Protein AF-D9W4L5-F1 (afdb_monomer_lite)

pLDDT: mean 80.11, std 13.57, range [35.66, 94.25]

Structure (mmCIF, N/CA/C/O backbone):
data_AF-D9W4L5-F1
#
_entry.id   AF-D9W4L5-F1
#
loop_
_atom_site.group_PDB
_atom_site.id
_atom_site.type_symbol
_atom_site.label_atom_id
_atom_site.label_alt_id
_atom_site.label_comp_id
_atom_site.label_asym_id
_atom_site.label_entity_id
_atom_site.label_seq_id
_atom_site.pdbx_PDB_ins_code
_atom_site.Cartn_x
_atom_site.Cartn_y
_atom_site.Cartn_z
_atom_site.occupancy
_atom_site.B_iso_or_equiv
_atom_site.auth_seq_id
_atom_site.auth_comp_id
_atom_site.auth_asym_id
_atom_site.auth_atom_id
_atom_site.pdbx_PDB_model_num
ATOM 1 N N . MET A 1 1 ? 4.026 5.776 -23.381 1.00 79.56 1 MET A N 1
ATOM 2 C CA . MET A 1 1 ? 3.972 4.326 -23.080 1.00 79.56 1 MET A CA 1
ATOM 3 C C . MET A 1 1 ? 2.734 3.611 -23.613 1.00 79.56 1 MET A C 1
ATOM 5 O O . MET A 1 1 ? 2.862 2.469 -24.031 1.00 79.56 1 MET A O 1
ATOM 9 N N . PHE A 1 2 ? 1.562 4.256 -23.655 1.00 80.50 2 PHE A N 1
ATOM 10 C CA . PHE A 1 2 ? 0.272 3.618 -23.983 1.00 80.50 2 PHE A CA 1
ATOM 11 C C . PHE A 1 2 ? 0.244 2.691 -25.208 1.00 80.50 2 PHE A C 1
ATOM 13 O O . PHE A 1 2 ? -0.322 1.608 -25.131 1.00 80.50 2 PHE A O 1
ATOM 20 N N . VAL A 1 3 ? 0.874 3.070 -26.326 1.00 82.19 3 VAL A N 1
ATOM 21 C CA . VAL A 1 3 ? 0.887 2.236 -27.544 1.00 82.19 3 VAL A CA 1
ATOM 22 C C . VAL A 1 3 ? 1.643 0.922 -27.326 1.00 82.19 3 VAL A C 1
ATOM 24 O O . VAL A 1 3 ? 1.202 -0.123 -27.791 1.00 82.19 3 VAL A O 1
ATOM 27 N N . ALA A 1 4 ? 2.760 0.958 -26.597 1.00 79.38 4 ALA A N 1
ATOM 28 C CA . ALA A 1 4 ? 3.549 -0.237 -26.309 1.00 79.38 4 ALA A CA 1
ATOM 29 C C . ALA A 1 4 ? 2.842 -1.160 -25.303 1.00 79.38 4 ALA A C 1
ATOM 31 O O . ALA A 1 4 ? 2.931 -2.377 -25.430 1.00 79.38 4 ALA A O 1
ATOM 32 N N . GLN A 1 5 ? 2.102 -0.587 -24.349 1.00 78.50 5 GLN A N 1
ATOM 33 C CA . GLN A 1 5 ? 1.300 -1.341 -23.385 1.00 78.50 5 GLN A CA 1
ATOM 34 C C . GLN A 1 5 ? 0.098 -2.019 -24.054 1.00 78.50 5 GLN A C 1
ATOM 36 O O . GLN A 1 5 ? -0.074 -3.223 -23.914 1.00 78.50 5 GLN A O 1
ATOM 41 N N . ALA A 1 6 ? -0.657 -1.286 -24.877 1.00 82.94 6 ALA A N 1
ATOM 42 C CA . ALA A 1 6 ? -1.761 -1.856 -25.649 1.00 82.94 6 ALA A CA 1
ATOM 43 C C . ALA A 1 6 ? -1.283 -2.953 -26.616 1.00 82.94 6 ALA A C 1
ATOM 45 O O . ALA A 1 6 ? -1.955 -3.965 -26.794 1.00 82.94 6 ALA A O 1
ATOM 46 N N . LEU A 1 7 ? -0.103 -2.781 -27.227 1.00 82.62 7 LEU A N 1
ATOM 47 C CA . LEU A 1 7 ? 0.495 -3.822 -28.058 1.00 82.62 7 LEU A CA 1
ATOM 48 C C . LEU A 1 7 ? 0.826 -5.070 -27.232 1.00 82.62 7 LEU A C 1
ATOM 50 O O . LEU A 1 7 ? 0.469 -6.165 -27.649 1.00 82.62 7 LEU A O 1
ATOM 54 N N . HIS A 1 8 ? 1.446 -4.909 -26.059 1.00 82.81 8 HIS A N 1
ATOM 55 C CA . HIS A 1 8 ? 1.741 -6.024 -25.160 1.00 82.81 8 HIS A CA 1
ATOM 56 C C . HIS A 1 8 ? 0.473 -6.771 -24.724 1.00 82.81 8 HIS A C 1
ATOM 58 O O . HIS A 1 8 ? 0.444 -7.996 -24.768 1.00 82.81 8 HIS A O 1
ATOM 64 N N . GLU A 1 9 ? -0.593 -6.055 -24.368 1.00 84.50 9 GLU A N 1
ATOM 65 C CA . GLU A 1 9 ? -1.880 -6.658 -23.996 1.00 84.50 9 GLU A CA 1
ATOM 66 C C . GLU A 1 9 ? -2.507 -7.464 -25.147 1.00 84.50 9 GLU A C 1
ATOM 68 O O . GLU A 1 9 ? -3.149 -8.487 -24.913 1.00 84.50 9 GLU A O 1
ATOM 73 N N . LEU A 1 10 ? -2.298 -7.033 -26.396 1.00 85.31 10 LEU A N 1
ATOM 74 C CA . LEU A 1 10 ? 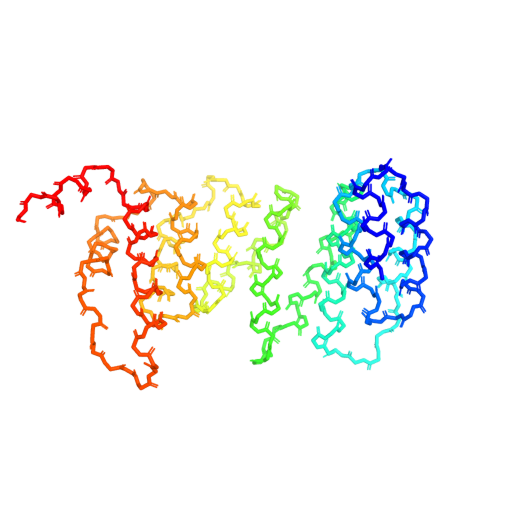-2.842 -7.689 -27.588 1.00 85.31 10 LEU A CA 1
ATOM 75 C C . LEU A 1 10 ? -1.988 -8.858 -28.096 1.00 85.31 10 LEU A C 1
ATOM 77 O O . LEU A 1 10 ? -2.540 -9.815 -28.640 1.00 85.31 10 LEU A O 1
ATOM 81 N N . THR A 1 11 ? -0.659 -8.783 -27.979 1.00 85.44 11 THR A N 1
ATOM 82 C CA . THR A 1 11 ? 0.267 -9.738 -28.621 1.00 85.44 11 THR A CA 1
ATOM 83 C C . THR A 1 11 ? 1.097 -10.557 -27.638 1.00 85.44 11 THR A C 1
ATOM 85 O O . THR A 1 11 ? 1.693 -11.559 -28.027 1.00 85.44 11 THR A O 1
ATOM 88 N N . GLY A 1 12 ? 1.172 -10.140 -26.374 1.00 82.06 12 GLY A N 1
ATOM 89 C CA . GLY A 1 12 ? 2.091 -10.684 -25.375 1.00 82.06 12 GLY A CA 1
ATOM 90 C C . GLY A 1 12 ? 3.557 -10.294 -25.599 1.00 82.06 12 GLY A C 1
ATOM 91 O O . GLY A 1 12 ? 4.419 -10.674 -24.806 1.00 82.06 12 GLY A O 1
ATOM 92 N N . GLU A 1 13 ? 3.882 -9.525 -26.646 1.00 84.50 13 GLU A N 1
ATOM 93 C CA . GLU A 1 13 ? 5.262 -9.131 -26.936 1.00 84.50 13 GLU A CA 1
ATOM 94 C C . GLU A 1 13 ? 5.765 -8.108 -25.913 1.00 84.50 13 GLU A C 1
ATOM 96 O O . GLU A 1 13 ? 5.171 -7.051 -25.711 1.00 84.50 13 GLU A O 1
ATOM 101 N N . THR A 1 14 ? 6.887 -8.405 -25.258 1.00 84.19 14 THR A N 1
ATOM 102 C CA . THR A 1 14 ? 7.478 -7.543 -24.217 1.00 84.19 14 THR A CA 1
ATOM 103 C C . THR A 1 14 ? 8.588 -6.632 -24.745 1.00 84.19 14 THR A C 1
ATOM 105 O O . THR A 1 14 ? 8.932 -5.643 -24.104 1.00 84.19 14 THR A O 1
ATOM 108 N N . GLY A 1 15 ? 9.136 -6.915 -25.933 1.00 83.25 15 GLY A N 1
ATOM 109 C CA . GLY A 1 15 ? 10.231 -6.146 -26.539 1.00 83.25 15 GLY A CA 1
ATOM 110 C C . GLY A 1 15 ? 9.916 -4.653 -26.720 1.00 83.25 15 GLY A C 1
ATOM 111 O O . GLY A 1 15 ? 10.648 -3.821 -26.180 1.00 83.25 15 GLY A O 1
ATOM 112 N N . PRO A 1 16 ? 8.816 -4.291 -27.408 1.00 84.81 16 PRO A N 1
ATOM 113 C CA . PRO A 1 16 ? 8.414 -2.893 -27.584 1.00 84.81 16 PRO A CA 1
ATOM 114 C C . PRO A 1 16 ? 8.128 -2.175 -26.259 1.00 84.81 16 PRO A C 1
ATOM 116 O O . PRO A 1 16 ? 8.428 -0.988 -26.119 1.00 84.81 16 PRO A O 1
ATOM 119 N N . LEU A 1 17 ? 7.588 -2.901 -25.275 1.00 85.00 17 LEU A N 1
ATOM 120 C CA . LEU A 1 17 ? 7.307 -2.382 -23.939 1.00 85.00 17 LEU A CA 1
ATOM 121 C C . LEU A 1 17 ? 8.598 -2.052 -23.180 1.00 85.00 17 LEU A C 1
ATOM 123 O O . LEU A 1 17 ? 8.702 -0.969 -22.607 1.00 85.00 17 LEU A O 1
ATOM 127 N N . PHE A 1 18 ? 9.614 -2.918 -23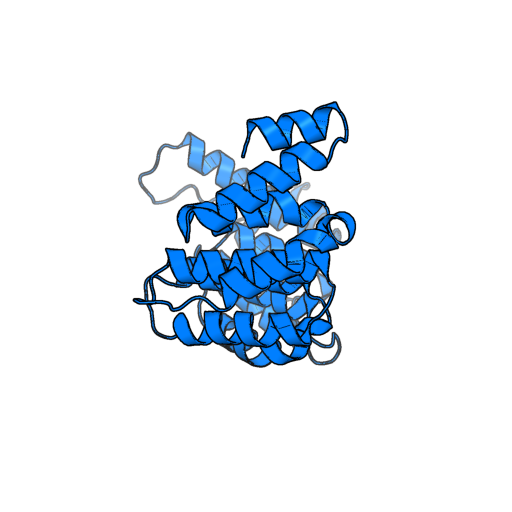.246 1.00 85.44 18 PHE A N 1
ATOM 128 C CA . PHE A 1 18 ? 10.923 -2.641 -22.649 1.00 85.44 18 PHE A CA 1
ATOM 129 C C . PHE A 1 18 ? 11.611 -1.432 -23.281 1.00 85.44 18 PHE A C 1
ATOM 131 O O . PHE A 1 18 ? 12.092 -0.570 -22.553 1.00 85.44 18 PHE A O 1
ATOM 138 N N . THR A 1 19 ? 11.612 -1.317 -24.612 1.00 85.81 19 THR A N 1
ATOM 139 C CA . THR A 1 19 ? 12.207 -0.154 -25.293 1.00 85.81 19 THR A CA 1
ATOM 140 C C . THR A 1 19 ? 11.499 1.147 -24.919 1.00 85.81 19 THR A C 1
ATOM 142 O O . THR A 1 19 ? 12.153 2.157 -24.659 1.00 85.81 19 THR A O 1
ATOM 145 N N . ALA A 1 20 ? 10.165 1.134 -24.855 1.00 85.19 20 ALA A N 1
ATOM 146 C CA . ALA A 1 20 ? 9.400 2.303 -24.440 1.00 85.19 20 ALA A CA 1
ATOM 147 C C . ALA A 1 20 ? 9.689 2.682 -22.978 1.00 85.19 20 ALA A C 1
ATOM 149 O O . ALA A 1 20 ? 9.844 3.865 -22.678 1.00 85.19 20 ALA A O 1
ATOM 150 N N . ALA A 1 21 ? 9.811 1.693 -22.089 1.00 84.38 21 ALA A N 1
ATOM 151 C CA . ALA A 1 21 ? 10.122 1.929 -20.686 1.00 84.38 21 ALA A CA 1
ATOM 152 C C . ALA A 1 21 ? 11.539 2.486 -20.486 1.00 84.38 21 ALA A C 1
ATOM 154 O O . ALA A 1 21 ? 11.706 3.455 -19.754 1.00 84.38 21 ALA A O 1
ATOM 155 N N . GLU A 1 22 ? 12.550 1.941 -21.169 1.00 85.38 22 GLU A N 1
ATOM 156 C CA . GLU A 1 22 ? 13.924 2.469 -21.147 1.00 85.38 22 GLU A CA 1
ATOM 157 C C . GLU A 1 22 ? 13.959 3.934 -21.623 1.00 85.38 22 GLU A C 1
ATOM 159 O O . GLU A 1 22 ? 14.589 4.783 -20.988 1.00 85.38 22 GLU A O 1
ATOM 164 N N . ALA A 1 23 ? 13.216 4.259 -22.687 1.00 85.00 23 ALA A N 1
ATOM 165 C CA . ALA A 1 23 ? 13.083 5.631 -23.171 1.00 85.00 23 ALA A CA 1
ATOM 166 C C . ALA A 1 23 ? 12.357 6.545 -22.167 1.00 85.00 23 ALA A C 1
ATOM 168 O O . ALA A 1 23 ? 12.766 7.689 -21.977 1.00 85.00 23 ALA A O 1
ATOM 169 N N . ALA A 1 24 ? 11.315 6.050 -21.493 1.00 85.44 24 ALA A N 1
ATOM 170 C CA . ALA A 1 24 ? 10.615 6.800 -20.453 1.00 85.44 24 ALA A CA 1
ATOM 171 C C . ALA A 1 24 ? 11.540 7.094 -19.261 1.00 85.44 24 ALA A C 1
ATOM 173 O O . ALA A 1 24 ? 11.622 8.242 -18.824 1.00 85.44 24 ALA A O 1
ATOM 174 N N . LEU A 1 25 ? 12.318 6.109 -18.799 1.00 84.12 25 LEU A N 1
ATOM 175 C CA . LEU A 1 25 ? 13.308 6.304 -17.735 1.00 84.12 25 LEU A CA 1
ATOM 176 C C . LEU A 1 25 ? 14.377 7.345 -18.123 1.00 84.12 25 LEU A C 1
ATOM 178 O O . LEU A 1 25 ? 14.860 8.080 -17.269 1.00 84.12 25 LEU A O 1
ATOM 182 N N . ALA A 1 26 ? 14.705 7.495 -19.408 1.00 83.88 26 ALA A N 1
ATOM 183 C CA . ALA A 1 26 ? 15.637 8.531 -19.863 1.00 83.88 26 ALA A CA 1
ATOM 184 C C . ALA A 1 26 ? 15.062 9.965 -19.817 1.00 83.88 26 ALA A C 1
ATOM 186 O O . ALA A 1 26 ? 15.818 10.930 -19.919 1.00 83.88 26 ALA A O 1
ATOM 187 N N . THR A 1 27 ? 13.744 10.133 -19.661 1.00 81.88 27 THR A N 1
ATOM 188 C CA . THR A 1 27 ? 13.074 11.452 -19.681 1.00 81.88 27 THR A CA 1
ATOM 189 C C . THR A 1 27 ? 12.963 12.118 -18.301 1.00 81.88 27 THR A C 1
ATOM 191 O O . THR A 1 27 ? 12.437 13.227 -18.189 1.00 81.88 27 THR A O 1
ATOM 194 N N . GLY A 1 28 ? 13.480 11.471 -17.249 1.00 80.50 28 GLY A N 1
ATOM 195 C CA . GLY A 1 28 ? 13.481 11.984 -15.876 1.00 80.50 28 GLY A CA 1
ATOM 196 C C . GLY A 1 28 ? 12.164 11.745 -15.129 1.00 80.50 28 GLY A C 1
ATOM 197 O O . GLY A 1 28 ? 11.385 10.864 -15.483 1.00 80.50 28 GLY A O 1
ATOM 198 N N . VAL A 1 29 ? 11.897 12.554 -14.097 1.00 80.19 29 VAL A N 1
ATOM 199 C CA . VAL A 1 29 ? 10.807 12.373 -13.107 1.00 80.19 29 VAL A CA 1
ATOM 200 C C . VAL A 1 29 ? 9.451 12.033 -13.720 1.00 80.19 29 VAL A C 1
ATOM 202 O O . VAL A 1 29 ? 8.777 11.107 -13.272 1.00 80.19 29 VAL A O 1
ATOM 205 N N . ARG A 1 30 ? 9.059 12.745 -14.785 1.00 76.19 30 ARG A N 1
ATOM 206 C CA . ARG A 1 30 ? 7.779 12.503 -15.469 1.00 76.19 30 ARG A CA 1
ATOM 207 C C . ARG A 1 30 ? 7.694 11.114 -16.104 1.00 76.19 30 ARG A C 1
ATOM 209 O O . ARG A 1 30 ? 6.624 10.518 -16.080 1.00 76.19 30 ARG A O 1
ATOM 216 N N . GLY A 1 31 ? 8.796 10.604 -16.646 1.00 80.25 31 GLY A N 1
ATOM 217 C CA . GLY A 1 31 ? 8.842 9.281 -17.261 1.00 80.25 31 GLY A CA 1
ATOM 218 C C . GLY A 1 31 ? 9.127 8.145 -16.283 1.00 80.25 31 GLY A C 1
ATOM 219 O O . GLY A 1 31 ? 8.795 7.004 -16.593 1.00 80.25 31 GLY A O 1
ATOM 220 N N . PHE A 1 32 ? 9.673 8.427 -15.094 1.00 85.12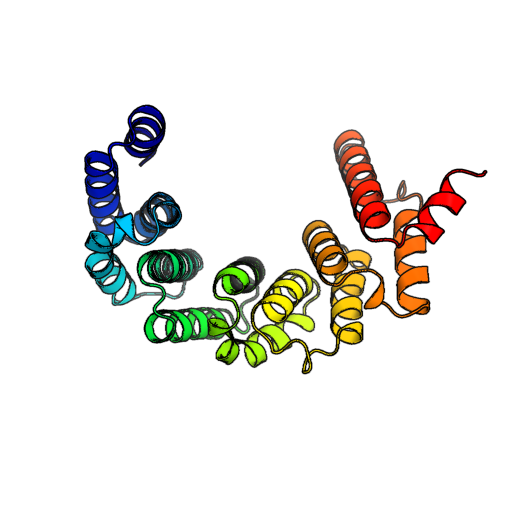 32 PHE A N 1
ATOM 221 C CA . PHE A 1 32 ? 9.919 7.399 -14.076 1.00 85.12 32 PHE A CA 1
ATOM 222 C C . PHE A 1 32 ? 8.638 6.710 -13.626 1.00 85.12 32 PHE A C 1
ATOM 224 O O . PHE A 1 32 ? 8.578 5.485 -13.641 1.00 85.12 32 PHE A O 1
ATOM 231 N N . VAL A 1 33 ? 7.599 7.476 -13.290 1.00 84.00 33 VAL A N 1
ATOM 232 C CA . VAL A 1 33 ? 6.321 6.907 -12.837 1.00 84.00 33 VAL A CA 1
ATOM 233 C C . VAL A 1 33 ? 5.658 6.090 -13.952 1.00 84.00 33 VAL A C 1
ATOM 235 O O . VAL A 1 33 ? 5.200 4.976 -13.710 1.00 84.00 33 VAL A O 1
ATOM 238 N N . GLU A 1 34 ? 5.634 6.613 -15.182 1.00 82.69 34 GLU A N 1
ATOM 239 C CA . GLU A 1 34 ? 5.017 5.937 -16.334 1.00 82.69 34 GLU A CA 1
ATOM 240 C C . GLU A 1 34 ? 5.760 4.636 -16.684 1.00 82.69 34 GLU A C 1
ATOM 242 O O . GLU A 1 34 ? 5.137 3.589 -16.859 1.00 82.69 34 GLU A O 1
ATOM 247 N N . GLY A 1 35 ? 7.096 4.685 -16.733 1.00 81.19 35 GLY A N 1
ATOM 248 C CA . GLY A 1 35 ? 7.948 3.533 -17.019 1.00 81.19 35 GLY A CA 1
ATOM 249 C C . GLY A 1 35 ? 7.897 2.465 -15.927 1.00 81.19 35 GLY A C 1
ATOM 250 O O . GLY A 1 35 ? 7.779 1.281 -16.235 1.00 81.19 35 GLY A O 1
ATOM 251 N N . ALA A 1 36 ? 7.940 2.873 -14.656 1.00 84.06 36 ALA A N 1
ATOM 252 C CA . ALA A 1 36 ? 7.883 1.963 -13.517 1.00 84.06 36 ALA A CA 1
ATOM 253 C C . ALA A 1 36 ? 6.537 1.230 -13.436 1.00 84.06 36 ALA A C 1
ATOM 255 O O . ALA A 1 36 ? 6.516 0.007 -13.307 1.00 84.06 36 ALA A O 1
ATOM 256 N N . ASN A 1 37 ? 5.419 1.951 -13.573 1.00 82.69 37 ASN A N 1
ATOM 257 C CA . ASN A 1 37 ? 4.086 1.350 -13.488 1.00 82.69 37 ASN A CA 1
ATOM 258 C C . ASN A 1 37 ? 3.821 0.368 -14.632 1.00 82.69 37 ASN A C 1
ATOM 260 O O . ASN A 1 37 ? 3.296 -0.711 -14.391 1.00 82.69 37 ASN A O 1
ATOM 264 N N . ALA A 1 38 ? 4.230 0.700 -15.859 1.00 81.94 38 ALA A N 1
ATOM 265 C CA . ALA A 1 38 ? 4.010 -0.173 -17.012 1.00 81.94 38 ALA A CA 1
ATOM 266 C C . ALA A 1 38 ? 4.789 -1.499 -16.940 1.00 81.94 38 ALA A C 1
ATOM 268 O O . ALA A 1 38 ? 4.418 -2.471 -17.593 1.00 81.94 38 ALA A O 1
ATOM 269 N N . LEU A 1 39 ? 5.888 -1.537 -16.181 1.00 80.81 39 LEU A N 1
ATOM 270 C CA . LEU A 1 39 ? 6.718 -2.731 -16.013 1.00 80.81 39 LEU A CA 1
ATOM 271 C C . LEU A 1 39 ? 6.433 -3.494 -14.720 1.00 80.81 39 LEU A C 1
ATOM 273 O O . LEU A 1 39 ? 6.800 -4.663 -14.620 1.00 80.81 39 LEU A O 1
ATOM 277 N N . ALA A 1 40 ? 5.802 -2.850 -13.738 1.00 77.31 40 ALA A N 1
ATOM 278 C CA . ALA A 1 40 ? 5.524 -3.432 -12.432 1.00 77.31 40 ALA A CA 1
ATOM 279 C C . ALA A 1 40 ? 4.737 -4.750 -12.530 1.00 77.31 40 ALA A C 1
ATOM 281 O O . ALA A 1 40 ? 5.046 -5.697 -11.806 1.00 77.31 40 ALA A O 1
ATOM 282 N N . ASP A 1 41 ? 3.782 -4.830 -13.458 1.00 80.06 41 ASP A N 1
ATOM 283 C CA . ASP A 1 41 ? 2.906 -5.995 -13.632 1.00 80.06 41 ASP A CA 1
ATOM 284 C C . ASP A 1 41 ? 3.598 -7.178 -14.330 1.00 80.06 41 ASP A C 1
ATOM 286 O O . ASP A 1 41 ? 3.139 -8.315 -14.234 1.00 80.06 41 ASP A O 1
ATOM 290 N N . LEU A 1 42 ? 4.744 -6.945 -14.983 1.00 80.75 42 LEU A N 1
ATOM 291 C CA . LEU A 1 42 ? 5.553 -8.011 -15.587 1.00 80.75 42 LEU A CA 1
ATOM 292 C C . LEU A 1 42 ? 6.365 -8.795 -14.546 1.00 80.75 42 LEU A C 1
ATOM 294 O O . LEU A 1 42 ? 6.858 -9.889 -14.840 1.00 80.75 42 LEU A O 1
ATOM 298 N N . GLY A 1 43 ? 6.545 -8.229 -13.347 1.00 83.56 43 GLY A N 1
ATOM 299 C CA . GLY A 1 43 ? 7.289 -8.844 -12.254 1.00 83.56 43 GLY A CA 1
ATOM 300 C C . GLY A 1 43 ? 8.679 -9.346 -12.689 1.00 83.56 43 GLY A C 1
ATOM 301 O O . GLY A 1 43 ? 9.403 -8.626 -13.386 1.00 83.56 43 GLY A O 1
ATOM 302 N N . PRO A 1 44 ? 9.073 -10.589 -12.348 1.00 85.31 44 PRO A N 1
ATOM 303 C CA . PRO A 1 44 ? 10.399 -11.128 -12.672 1.00 85.31 44 PRO A CA 1
ATOM 304 C C . PRO A 1 44 ? 10.759 -11.135 -14.166 1.00 85.31 44 PRO A C 1
ATOM 306 O O . PRO A 1 44 ? 11.941 -11.116 -14.513 1.00 85.31 44 PRO A O 1
ATOM 309 N N . ALA A 1 45 ? 9.775 -11.119 -15.074 1.00 84.12 45 ALA A N 1
ATOM 310 C CA . ALA A 1 45 ? 10.038 -11.073 -16.514 1.00 84.12 45 ALA A CA 1
ATOM 311 C C . ALA A 1 45 ? 10.726 -9.763 -16.949 1.00 84.12 45 ALA A C 1
ATOM 313 O O . ALA A 1 45 ? 11.413 -9.732 -17.972 1.00 84.12 45 ALA A O 1
ATOM 314 N N . ALA A 1 46 ? 10.601 -8.694 -16.155 1.00 85.50 46 ALA A N 1
ATOM 315 C CA . ALA A 1 46 ? 11.247 -7.406 -16.391 1.00 85.50 46 ALA A CA 1
ATOM 316 C C . ALA A 1 46 ? 12.632 -7.264 -15.725 1.00 85.50 46 ALA A C 1
ATOM 318 O O . ALA A 1 46 ? 13.180 -6.161 -15.687 1.00 85.50 46 ALA A O 1
ATOM 319 N N . ALA A 1 47 ? 13.253 -8.362 -15.267 1.00 87.12 47 ALA A N 1
ATOM 320 C CA . ALA A 1 47 ? 14.564 -8.354 -14.599 1.00 87.12 47 ALA A CA 1
ATOM 321 C C . ALA A 1 47 ? 15.663 -7.587 -15.361 1.00 87.12 47 ALA A C 1
ATOM 323 O O . ALA A 1 47 ? 16.511 -6.943 -14.742 1.00 87.12 47 ALA A O 1
ATOM 324 N N . ARG A 1 48 ? 15.621 -7.580 -16.702 1.00 87.12 48 ARG A N 1
ATOM 325 C CA . ARG A 1 48 ? 16.568 -6.827 -17.547 1.00 87.12 48 ARG A CA 1
ATOM 326 C C . ARG A 1 48 ? 16.555 -5.310 -17.312 1.00 87.12 48 ARG A C 1
ATOM 328 O O . ARG A 1 48 ? 17.557 -4.662 -17.591 1.00 87.12 48 ARG A O 1
ATOM 335 N N . ILE A 1 49 ? 15.453 -4.750 -16.806 1.00 87.31 49 ILE A N 1
ATOM 336 C CA . ILE A 1 49 ? 15.297 -3.309 -16.555 1.00 87.31 49 ILE A CA 1
ATOM 337 C C . ILE A 1 49 ? 15.774 -2.912 -15.148 1.00 87.31 49 ILE A C 1
ATOM 339 O O . ILE A 1 49 ? 16.015 -1.734 -14.888 1.00 87.31 49 ILE A O 1
ATOM 343 N N . ALA A 1 50 ? 16.003 -3.872 -14.244 1.00 88.50 50 ALA A N 1
ATOM 344 C CA . ALA A 1 50 ? 16.413 -3.585 -12.868 1.00 88.50 50 ALA A CA 1
ATOM 345 C C . ALA A 1 50 ? 17.652 -2.663 -12.754 1.00 88.50 50 ALA A C 1
ATOM 347 O O . ALA A 1 50 ? 17.625 -1.753 -11.924 1.00 88.50 50 ALA A O 1
ATOM 348 N N . PRO A 1 51 ? 18.718 -2.794 -13.577 1.00 89.31 51 PRO A N 1
ATOM 349 C CA . PRO A 1 51 ? 19.838 -1.849 -13.545 1.00 89.31 51 PRO A CA 1
ATOM 350 C C . PRO A 1 51 ? 19.439 -0.403 -13.876 1.00 89.31 51 PRO A C 1
ATOM 352 O O . PRO A 1 51 ? 19.942 0.522 -13.244 1.00 89.31 51 PRO A O 1
ATOM 355 N N . ALA A 1 52 ? 18.515 -0.199 -14.820 1.00 87.88 52 ALA A N 1
ATOM 356 C CA . ALA A 1 52 ? 18.037 1.133 -15.186 1.00 87.88 52 ALA A CA 1
ATOM 357 C C . ALA A 1 52 ? 17.189 1.760 -14.068 1.00 87.88 52 ALA A C 1
ATOM 359 O O . ALA A 1 52 ? 17.342 2.945 -13.779 1.00 87.88 52 ALA A O 1
ATOM 360 N N . LEU A 1 53 ? 16.361 0.962 -13.380 1.00 87.94 53 LEU A N 1
ATOM 361 C CA . LEU A 1 53 ? 15.608 1.419 -12.204 1.00 87.94 53 LEU A CA 1
ATOM 362 C C . LEU A 1 53 ? 16.537 1.821 -11.056 1.00 87.94 53 LEU A C 1
ATOM 364 O O . LEU A 1 53 ? 16.337 2.867 -10.445 1.00 87.94 53 LEU A O 1
ATOM 368 N N . ARG A 1 54 ? 17.590 1.035 -10.792 1.00 90.88 54 ARG A N 1
ATOM 369 C CA . ARG A 1 54 ? 18.603 1.382 -9.780 1.00 90.88 54 ARG A CA 1
ATOM 370 C C . ARG A 1 54 ? 19.348 2.665 -10.132 1.00 90.88 54 ARG A C 1
ATOM 372 O O . ARG A 1 54 ? 19.557 3.499 -9.259 1.00 90.88 54 ARG A O 1
ATOM 379 N N . ALA A 1 55 ? 19.718 2.842 -11.401 1.00 89.94 55 ALA A N 1
ATOM 380 C CA . ALA A 1 55 ? 20.344 4.077 -11.864 1.00 89.94 55 ALA A CA 1
ATOM 381 C C . ALA A 1 55 ? 19.410 5.287 -11.691 1.00 89.94 55 ALA A C 1
ATOM 383 O O . ALA A 1 55 ? 19.858 6.341 -11.248 1.00 89.94 55 ALA A O 1
ATOM 384 N N . ALA A 1 56 ? 18.113 5.122 -11.973 1.00 88.38 56 ALA A N 1
ATOM 385 C CA . ALA A 1 56 ? 17.111 6.159 -11.748 1.00 88.38 56 ALA A CA 1
ATOM 386 C C . ALA A 1 56 ? 16.930 6.484 -10.254 1.00 88.38 56 ALA A C 1
ATOM 388 O O . ALA A 1 56 ? 16.854 7.656 -9.901 1.00 88.38 56 ALA A O 1
ATOM 389 N N . LEU A 1 57 ? 16.913 5.485 -9.366 1.00 87.56 57 LEU A N 1
ATOM 390 C CA . LEU A 1 57 ? 16.859 5.693 -7.910 1.00 87.56 57 LEU A CA 1
ATOM 391 C C . LEU A 1 57 ? 18.123 6.367 -7.358 1.00 87.56 57 LEU A C 1
ATOM 393 O O . LEU A 1 57 ? 18.038 7.159 -6.429 1.00 87.56 57 LEU A O 1
ATOM 397 N N . GLY A 1 58 ? 19.291 6.084 -7.939 1.00 85.50 58 GLY A N 1
ATOM 398 C CA . GLY A 1 58 ? 20.570 6.690 -7.558 1.00 85.50 58 GLY A CA 1
ATOM 399 C C . GLY A 1 58 ? 20.820 8.088 -8.133 1.00 85.50 58 GLY A C 1
ATOM 400 O O . GLY A 1 58 ? 21.940 8.591 -8.026 1.00 85.50 58 GLY A O 1
ATOM 401 N N . ARG A 1 59 ? 19.824 8.703 -8.783 1.00 87.88 59 ARG A N 1
ATOM 402 C CA . ARG A 1 59 ? 19.952 10.045 -9.366 1.00 87.88 59 ARG A CA 1
ATOM 403 C C . ARG A 1 59 ? 20.157 11.109 -8.286 1.00 87.88 59 ARG A C 1
ATOM 405 O O . ARG A 1 59 ? 19.679 10.981 -7.163 1.00 87.88 59 ARG A O 1
ATOM 412 N N . THR A 1 60 ? 20.819 12.203 -8.650 1.00 79.50 60 THR A N 1
ATOM 413 C CA . THR A 1 60 ? 20.863 13.400 -7.805 1.00 79.50 60 THR A CA 1
ATOM 414 C C . THR A 1 60 ? 19.507 14.099 -7.840 1.00 79.50 60 THR A C 1
ATOM 416 O O . THR A 1 60 ? 18.956 14.317 -8.917 1.00 79.50 60 THR A O 1
ATOM 419 N N . ILE A 1 61 ? 18.977 14.427 -6.663 1.00 79.06 61 ILE A N 1
ATOM 420 C CA . ILE A 1 61 ? 17.711 15.142 -6.499 1.00 79.06 61 ILE A CA 1
ATOM 421 C C . ILE A 1 61 ? 18.039 16.571 -6.068 1.00 79.06 61 ILE A C 1
ATOM 423 O O . ILE A 1 61 ? 18.608 16.783 -4.999 1.00 79.06 61 ILE A O 1
ATOM 427 N N . ASP A 1 62 ? 17.674 17.543 -6.901 1.00 72.25 62 ASP A N 1
ATOM 428 C CA . ASP A 1 62 ? 17.948 18.963 -6.640 1.00 72.25 62 ASP A CA 1
ATOM 429 C C . ASP A 1 62 ? 16.943 19.585 -5.654 1.00 72.25 62 ASP A C 1
ATOM 431 O O . ASP A 1 62 ? 17.232 20.600 -5.021 1.00 72.25 62 ASP A O 1
ATOM 435 N N . SER A 1 63 ? 15.746 18.997 -5.519 1.00 73.38 63 SER A N 1
ATOM 436 C CA . SER A 1 63 ? 14.722 19.454 -4.571 1.00 73.38 63 SER A CA 1
ATOM 437 C C . SER A 1 63 ? 13.706 18.363 -4.219 1.00 73.38 63 SER A C 1
ATOM 439 O O . SER A 1 63 ? 13.253 17.619 -5.089 1.00 73.38 63 SER A O 1
ATOM 441 N N . ASP A 1 64 ? 13.298 18.306 -2.950 1.00 74.75 64 ASP A N 1
ATOM 442 C CA . ASP A 1 64 ? 12.279 17.376 -2.452 1.00 74.75 64 ASP A CA 1
ATOM 443 C C . ASP A 1 64 ? 10.868 17.843 -2.827 1.00 74.75 64 ASP A C 1
ATOM 445 O O . ASP A 1 64 ? 10.144 18.448 -2.037 1.00 74.75 64 ASP A O 1
ATOM 449 N N . THR A 1 65 ? 10.485 17.581 -4.075 1.00 81.62 65 THR A N 1
ATOM 450 C CA . THR A 1 65 ? 9.124 17.827 -4.568 1.00 81.62 65 THR A CA 1
ATOM 451 C C . THR A 1 65 ? 8.263 16.572 -4.463 1.00 81.62 65 THR A C 1
ATOM 453 O O . THR A 1 65 ? 8.775 15.454 -4.492 1.00 81.62 65 THR A O 1
ATOM 456 N N . SER A 1 66 ? 6.936 16.734 -4.421 1.00 78.19 66 SER A N 1
ATOM 457 C CA . SER A 1 66 ? 6.000 15.598 -4.435 1.00 78.19 66 SER A CA 1
ATOM 458 C C . SER A 1 66 ? 6.235 14.670 -5.629 1.00 78.19 66 SER A C 1
ATOM 460 O O . SER A 1 66 ? 6.191 13.458 -5.478 1.00 78.19 66 SER A O 1
ATOM 462 N N . ALA A 1 67 ? 6.575 15.230 -6.795 1.00 82.06 67 ALA A N 1
ATOM 463 C CA . ALA A 1 67 ? 6.857 14.453 -7.997 1.00 82.06 67 ALA A CA 1
ATOM 464 C C . ALA A 1 67 ? 8.110 13.571 -7.859 1.00 82.06 67 ALA A C 1
ATOM 466 O O . ALA A 1 67 ? 8.123 12.452 -8.363 1.00 82.06 67 ALA A O 1
ATOM 467 N N . GLU A 1 68 ? 9.148 14.053 -7.170 1.00 86.12 68 GLU A N 1
ATOM 468 C CA . GLU A 1 68 ? 10.364 13.270 -6.909 1.00 86.12 68 GLU A CA 1
ATOM 469 C C . GLU A 1 68 ? 10.088 12.127 -5.933 1.00 86.12 68 GLU A C 1
ATOM 471 O O . GLU A 1 68 ? 10.517 10.999 -6.164 1.00 86.12 68 GLU A O 1
ATOM 476 N N . ILE A 1 69 ? 9.321 12.403 -4.876 1.00 85.44 69 ILE A N 1
ATOM 477 C CA . ILE A 1 69 ? 8.929 11.390 -3.892 1.00 85.44 69 ILE A CA 1
ATOM 478 C C . ILE A 1 69 ? 8.033 10.324 -4.539 1.00 85.44 69 ILE A C 1
ATOM 480 O O . ILE A 1 69 ? 8.261 9.130 -4.347 1.00 85.44 69 ILE A O 1
ATOM 484 N N . ASP A 1 70 ? 7.051 10.733 -5.346 1.00 84.75 70 ASP A N 1
ATOM 485 C CA . ASP A 1 70 ? 6.171 9.811 -6.071 1.00 84.75 70 ASP A CA 1
ATOM 486 C C . ASP A 1 70 ? 6.957 8.959 -7.083 1.00 84.75 70 ASP A C 1
ATOM 488 O O . ASP A 1 70 ? 6.673 7.769 -7.248 1.00 84.75 70 ASP A O 1
ATOM 492 N N . ALA A 1 71 ? 7.967 9.540 -7.742 1.00 88.12 71 ALA A N 1
ATOM 493 C CA . ALA A 1 71 ? 8.859 8.806 -8.631 1.00 88.12 71 ALA A CA 1
ATOM 494 C C . ALA A 1 71 ? 9.704 7.776 -7.871 1.00 88.12 71 ALA A C 1
ATOM 496 O O . ALA A 1 71 ? 9.781 6.629 -8.308 1.00 88.12 71 ALA A O 1
ATOM 497 N N . ASP A 1 72 ? 10.287 8.141 -6.727 1.00 90.12 72 ASP A N 1
ATOM 498 C CA . ASP A 1 72 ? 11.064 7.210 -5.900 1.00 90.12 72 ASP A CA 1
ATOM 499 C C . ASP A 1 72 ? 10.197 6.061 -5.381 1.00 90.12 72 ASP A C 1
ATOM 501 O O . ASP A 1 72 ? 10.606 4.902 -5.453 1.00 90.12 72 ASP A O 1
ATOM 505 N N . LEU A 1 73 ? 8.969 6.360 -4.943 1.00 88.00 73 LEU A N 1
ATOM 506 C CA . LEU A 1 73 ? 7.993 5.350 -4.544 1.00 88.00 73 LEU A CA 1
ATOM 507 C C . LEU A 1 73 ? 7.678 4.387 -5.701 1.00 88.00 73 LEU A C 1
ATOM 509 O O . LEU A 1 73 ? 7.752 3.170 -5.525 1.00 88.00 73 LEU A O 1
ATOM 513 N N . ALA A 1 74 ? 7.362 4.909 -6.891 1.00 89.06 74 ALA A N 1
ATOM 514 C CA . ALA A 1 74 ? 7.034 4.087 -8.057 1.00 89.06 74 ALA A CA 1
ATOM 515 C C . ALA A 1 74 ? 8.217 3.206 -8.499 1.00 89.06 74 ALA A C 1
ATOM 517 O O . ALA A 1 74 ? 8.045 2.008 -8.738 1.00 89.06 74 ALA A O 1
ATOM 518 N N . LEU A 1 75 ? 9.425 3.776 -8.560 1.00 90.94 75 LEU A N 1
ATOM 519 C CA . LEU A 1 75 ? 10.647 3.055 -8.918 1.00 90.94 75 LEU A CA 1
ATOM 520 C C . LEU A 1 75 ? 10.971 1.950 -7.902 1.00 90.94 75 LEU A C 1
ATOM 522 O O . LEU A 1 75 ? 11.302 0.834 -8.304 1.00 90.94 75 LEU A O 1
ATOM 526 N N . ALA A 1 76 ? 10.841 2.233 -6.603 1.00 91.44 76 ALA A N 1
ATOM 527 C CA . ALA A 1 76 ? 11.106 1.272 -5.535 1.00 91.44 76 ALA A CA 1
ATOM 528 C C . ALA A 1 76 ? 10.126 0.086 -5.566 1.00 91.44 76 ALA A C 1
ATOM 530 O O . ALA A 1 76 ? 10.540 -1.067 -5.436 1.00 91.44 76 ALA A O 1
ATOM 531 N N . LEU A 1 77 ? 8.837 0.341 -5.804 1.00 88.25 77 LEU A N 1
ATOM 532 C CA . LEU A 1 77 ? 7.818 -0.709 -5.913 1.00 88.25 77 LEU A CA 1
ATOM 533 C C . LEU A 1 77 ? 7.972 -1.550 -7.181 1.00 88.25 77 LEU A C 1
ATOM 535 O O . LEU A 1 77 ? 7.800 -2.769 -7.134 1.00 88.25 77 LEU A O 1
ATOM 539 N N . ALA A 1 78 ? 8.316 -0.924 -8.310 1.00 90.50 78 ALA A N 1
ATOM 540 C CA . ALA A 1 78 ? 8.633 -1.656 -9.531 1.00 90.50 78 ALA A CA 1
ATOM 541 C C . ALA A 1 78 ? 9.860 -2.551 -9.320 1.00 90.50 78 ALA A C 1
ATOM 543 O O . ALA A 1 78 ? 9.827 -3.728 -9.672 1.00 90.50 78 ALA A O 1
ATOM 544 N N . LEU A 1 79 ? 10.909 -2.032 -8.672 1.00 91.12 79 LEU A N 1
ATOM 545 C CA . LEU A 1 79 ? 12.092 -2.819 -8.340 1.00 91.12 79 LEU A CA 1
ATOM 546 C C . LEU A 1 79 ? 11.735 -4.004 -7.431 1.00 91.12 79 LEU A C 1
ATOM 548 O O . LEU A 1 79 ? 12.135 -5.121 -7.743 1.00 91.12 79 LEU A O 1
ATOM 552 N N . TRP A 1 80 ? 10.912 -3.799 -6.394 1.00 91.06 80 TRP A N 1
ATOM 553 C CA . TRP A 1 80 ? 10.406 -4.877 -5.532 1.00 91.06 80 TRP A CA 1
ATOM 554 C C . TRP A 1 80 ? 9.680 -5.971 -6.317 1.00 91.06 80 TRP A C 1
ATOM 556 O O . TRP A 1 80 ? 9.991 -7.147 -6.155 1.00 91.06 80 TRP A O 1
ATOM 566 N N . ARG A 1 81 ? 8.735 -5.605 -7.190 1.00 88.94 81 ARG A N 1
ATOM 567 C CA . ARG A 1 81 ? 7.963 -6.578 -7.986 1.00 88.94 81 ARG A CA 1
ATOM 568 C C . ARG A 1 81 ? 8.846 -7.372 -8.954 1.00 88.94 81 ARG A C 1
ATOM 570 O O . ARG A 1 81 ? 8.544 -8.525 -9.251 1.00 88.94 81 ARG A O 1
ATOM 577 N N . ILE A 1 82 ? 9.931 -6.764 -9.435 1.00 89.44 82 ILE A N 1
ATOM 578 C CA . ILE A 1 82 ? 10.861 -7.376 -10.388 1.00 89.44 82 ILE A CA 1
ATOM 579 C C . ILE A 1 82 ? 11.875 -8.290 -9.696 1.00 89.44 82 ILE A C 1
ATOM 581 O O . ILE A 1 82 ? 12.149 -9.381 -10.194 1.00 89.44 82 ILE A O 1
ATOM 585 N N . THR A 1 83 ? 12.470 -7.844 -8.588 1.00 88.38 83 THR A N 1
ATOM 586 C CA . THR A 1 83 ? 13.599 -8.540 -7.952 1.00 88.38 83 THR A CA 1
ATOM 587 C C . THR A 1 83 ? 13.198 -9.343 -6.723 1.00 88.38 83 THR A C 1
ATOM 589 O O . THR A 1 83 ? 13.842 -10.343 -6.427 1.00 88.38 83 THR A O 1
ATOM 592 N N . GLY A 1 84 ? 12.159 -8.921 -5.999 1.00 86.88 84 GLY A N 1
ATOM 593 C CA . GLY A 1 84 ? 11.825 -9.460 -4.681 1.00 86.88 84 GLY A CA 1
ATOM 594 C C . GLY A 1 84 ? 12.864 -9.137 -3.599 1.00 86.88 84 GLY A C 1
ATOM 595 O O . GLY A 1 84 ? 12.853 -9.764 -2.541 1.00 86.88 84 GLY A O 1
ATOM 596 N N . GLU A 1 85 ? 13.767 -8.177 -3.836 1.00 88.00 85 GLU A N 1
ATOM 597 C CA . GLU A 1 85 ? 14.880 -7.862 -2.930 1.00 88.00 85 GLU A CA 1
ATOM 598 C C . GLU A 1 85 ? 14.538 -6.711 -1.978 1.00 88.00 85 GLU A C 1
ATOM 600 O O . GLU A 1 85 ? 14.652 -5.524 -2.296 1.00 88.00 85 GLU A O 1
ATOM 605 N N . ALA A 1 86 ? 14.134 -7.063 -0.759 1.00 86.62 86 ALA A N 1
ATOM 606 C CA . ALA A 1 86 ? 13.660 -6.098 0.230 1.00 86.62 86 ALA A CA 1
ATOM 607 C C . ALA A 1 86 ? 14.760 -5.162 0.741 1.00 86.62 86 ALA A C 1
ATOM 609 O O . ALA A 1 86 ? 14.486 -4.007 1.069 1.00 86.62 86 ALA A O 1
ATOM 610 N N . SER A 1 87 ? 16.006 -5.641 0.797 1.00 86.12 87 SER A N 1
ATOM 611 C CA . SER A 1 87 ? 17.149 -4.866 1.289 1.00 86.12 87 SER A CA 1
ATOM 612 C C . SER A 1 87 ? 17.442 -3.628 0.444 1.00 86.12 87 SER A C 1
ATOM 614 O O . SER A 1 87 ? 18.004 -2.669 0.963 1.00 86.12 87 SER A O 1
ATOM 616 N N . GLU A 1 88 ? 17.061 -3.635 -0.835 1.00 86.44 88 GLU A N 1
ATOM 617 C CA . GLU A 1 88 ? 17.230 -2.486 -1.731 1.00 86.44 88 GLU A CA 1
ATOM 618 C C . GLU A 1 88 ? 16.061 -1.496 -1.625 1.00 86.44 88 GLU A C 1
ATOM 620 O O . GLU A 1 88 ? 16.249 -0.290 -1.754 1.00 86.44 88 GLU A O 1
ATOM 625 N N . VAL A 1 89 ? 14.854 -1.998 -1.362 1.00 88.50 89 VAL A N 1
ATOM 626 C CA . VAL A 1 89 ? 13.611 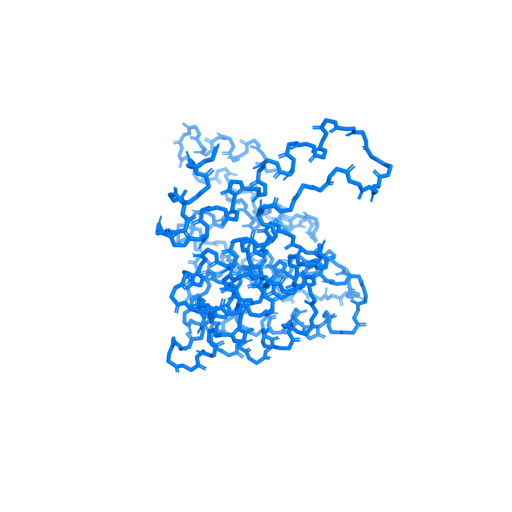-1.217 -1.440 1.00 88.50 89 VAL A CA 1
ATOM 627 C C . VAL A 1 89 ? 13.249 -0.573 -0.104 1.00 88.50 89 VAL A C 1
ATOM 629 O O . VAL A 1 89 ? 12.848 0.589 -0.061 1.00 88.50 89 VAL A O 1
ATOM 632 N N . VAL A 1 90 ? 13.420 -1.296 1.005 1.00 90.00 90 VAL A N 1
ATOM 633 C CA . VAL A 1 90 ? 13.060 -0.815 2.348 1.00 90.00 90 VAL A CA 1
ATOM 634 C C . VAL A 1 90 ? 13.764 0.502 2.717 1.00 90.00 90 VAL A C 1
ATOM 636 O O . VAL A 1 90 ? 13.076 1.389 3.224 1.00 90.00 90 VAL A O 1
ATOM 639 N N . PRO A 1 91 ? 15.072 0.703 2.449 1.00 91.06 91 PRO A N 1
ATOM 640 C CA . PRO A 1 91 ? 15.729 1.981 2.734 1.00 91.06 91 PRO A CA 1
ATOM 641 C C . PRO A 1 91 ? 15.161 3.154 1.925 1.00 91.06 91 PRO A C 1
ATOM 643 O O . PRO A 1 91 ? 15.027 4.253 2.461 1.00 91.06 91 PRO A O 1
ATOM 646 N N . VAL A 1 92 ? 14.781 2.925 0.662 1.00 90.38 92 VAL A N 1
ATOM 647 C CA . VAL A 1 92 ? 14.172 3.960 -0.191 1.00 90.38 92 VAL A CA 1
ATOM 648 C C . VAL A 1 92 ? 12.798 4.348 0.350 1.00 90.38 92 VAL A C 1
ATOM 650 O O . VAL A 1 92 ? 12.516 5.531 0.523 1.00 90.38 92 VAL A O 1
ATOM 653 N N . LEU A 1 93 ? 11.965 3.364 0.703 1.00 89.50 93 LEU A N 1
ATOM 654 C CA . LEU A 1 93 ? 10.647 3.618 1.292 1.00 89.50 93 LEU A CA 1
ATOM 655 C C . LEU A 1 93 ? 10.745 4.303 2.664 1.00 89.50 93 LEU A C 1
ATOM 657 O O . LEU A 1 93 ? 9.941 5.180 2.969 1.00 89.50 93 LEU A O 1
ATOM 661 N N . ALA A 1 94 ? 11.747 3.956 3.476 1.00 89.31 94 ALA A N 1
ATOM 662 C CA . ALA A 1 94 ? 12.027 4.665 4.723 1.00 89.31 94 ALA A CA 1
ATOM 663 C C . ALA A 1 94 ? 12.380 6.139 4.464 1.00 89.31 94 ALA A C 1
ATOM 665 O O . ALA A 1 94 ? 11.810 7.018 5.104 1.00 89.31 94 ALA A O 1
ATOM 666 N N . SER A 1 95 ? 13.243 6.412 3.479 1.00 88.81 95 SER A N 1
ATOM 667 C CA . SER A 1 95 ? 13.600 7.780 3.088 1.00 88.81 95 SER A CA 1
ATOM 668 C C . SER A 1 95 ? 12.401 8.578 2.566 1.00 88.81 95 SER A C 1
ATOM 670 O O . SER A 1 95 ? 12.284 9.761 2.878 1.00 88.81 95 SER A O 1
ATOM 672 N N . VAL A 1 96 ? 11.483 7.944 1.825 1.00 87.56 96 VAL A N 1
ATOM 673 C CA . VAL A 1 96 ? 10.224 8.568 1.383 1.00 87.56 96 VAL A CA 1
ATOM 674 C C . VAL A 1 96 ? 9.404 9.057 2.578 1.00 87.56 96 VAL A C 1
ATOM 676 O O . VAL A 1 96 ? 8.964 10.205 2.571 1.00 87.56 96 VAL A O 1
ATOM 679 N N . PHE A 1 97 ? 9.240 8.238 3.621 1.00 84.88 97 PHE A N 1
ATOM 680 C CA . PHE A 1 97 ? 8.539 8.667 4.835 1.00 84.88 97 PHE A CA 1
ATOM 681 C C . PHE A 1 97 ? 9.256 9.802 5.558 1.00 84.88 97 PHE A C 1
ATOM 683 O O . PHE A 1 97 ? 8.607 10.776 5.929 1.00 84.88 97 PHE A O 1
ATOM 690 N N . ASP A 1 98 ? 10.576 9.702 5.712 1.00 87.31 98 ASP A N 1
ATOM 691 C CA . ASP A 1 98 ? 11.369 10.712 6.417 1.00 87.31 98 ASP A CA 1
ATOM 692 C C . ASP A 1 98 ? 11.292 12.076 5.697 1.00 87.31 98 ASP A C 1
ATOM 694 O O . ASP A 1 98 ? 11.175 13.118 6.334 1.00 87.31 98 ASP A O 1
ATOM 698 N N . ARG A 1 99 ? 11.268 12.084 4.356 1.00 83.62 99 ARG A N 1
ATOM 699 C CA . ARG A 1 99 ? 11.088 13.303 3.537 1.00 83.62 99 ARG A CA 1
ATOM 700 C C . ARG A 1 99 ? 9.665 13.865 3.595 1.00 83.62 99 ARG A C 1
ATOM 702 O O . ARG A 1 99 ? 9.464 15.060 3.384 1.00 83.62 99 ARG A O 1
ATOM 709 N N . CYS A 1 100 ? 8.675 13.015 3.861 1.00 82.12 100 CYS A N 1
ATOM 710 C CA . CYS A 1 100 ? 7.277 13.417 3.997 1.00 82.12 100 CYS A CA 1
ATOM 711 C C . CYS A 1 100 ? 6.932 13.938 5.400 1.00 82.12 100 CYS A C 1
ATOM 713 O O . CYS A 1 100 ? 5.895 14.592 5.554 1.00 82.12 100 CYS A O 1
ATOM 715 N N . GLU A 1 101 ? 7.757 13.659 6.412 1.00 79.62 101 GLU A N 1
ATOM 716 C CA . GLU A 1 101 ? 7.502 14.031 7.803 1.00 79.62 101 GLU A CA 1
ATOM 717 C C . GLU A 1 101 ? 7.378 15.558 7.972 1.00 79.62 101 GLU A C 1
ATOM 719 O O . GLU A 1 101 ? 8.174 16.343 7.458 1.00 79.62 101 GLU A O 1
ATOM 724 N N . GLY A 1 102 ? 6.329 16.005 8.672 1.00 71.81 102 GLY A N 1
ATOM 725 C CA . GLY A 1 102 ? 6.074 17.428 8.943 1.00 71.81 102 GLY A CA 1
ATOM 726 C C . GLY A 1 102 ? 5.579 18.258 7.747 1.00 71.81 102 GLY A C 1
ATOM 727 O O . GLY A 1 102 ? 5.281 19.445 7.912 1.00 71.81 102 GLY A O 1
ATOM 728 N N . GLN A 1 103 ? 5.440 17.663 6.559 1.00 76.25 103 GLN A N 1
ATOM 729 C CA . GLN A 1 103 ? 5.004 18.360 5.348 1.00 76.25 103 GLN A CA 1
ATOM 730 C C . GLN A 1 103 ? 3.483 18.274 5.160 1.00 76.25 103 GLN A C 1
ATOM 732 O O . GLN A 1 103 ? 2.937 17.228 4.834 1.00 76.25 103 GLN A O 1
ATOM 737 N N . ARG A 1 104 ? 2.772 19.404 5.255 1.00 69.06 104 ARG A N 1
ATOM 738 C CA . ARG A 1 104 ? 1.299 19.445 5.090 1.00 69.06 104 ARG A CA 1
ATOM 739 C C . ARG A 1 104 ? 0.780 19.065 3.700 1.00 69.06 104 ARG A C 1
ATOM 741 O O . ARG A 1 104 ? -0.422 18.933 3.511 1.00 69.06 104 ARG A O 1
ATOM 748 N N . TRP A 1 105 ? 1.644 18.969 2.699 1.00 72.56 105 TRP A N 1
ATOM 749 C CA . TRP A 1 105 ? 1.260 18.569 1.345 1.00 72.56 105 TRP A CA 1
ATOM 750 C C . TRP A 1 105 ? 1.482 17.070 1.094 1.00 72.56 105 TRP A C 1
ATOM 752 O O . TRP A 1 105 ? 0.988 16.553 0.095 1.00 72.56 105 TRP A O 1
ATOM 762 N N . SER A 1 106 ? 2.193 16.364 1.984 1.00 73.38 106 SER A N 1
ATOM 763 C CA . SER A 1 106 ? 2.619 14.976 1.764 1.00 73.38 106 SER A CA 1
ATOM 764 C C . SER A 1 106 ? 1.572 13.933 2.157 1.00 73.38 106 SER A C 1
ATOM 766 O O . SER A 1 106 ? 1.760 12.762 1.843 1.00 73.38 106 SER A O 1
ATOM 768 N N . HIS A 1 107 ? 0.460 14.318 2.801 1.00 73.00 107 HIS A N 1
ATOM 769 C CA . HIS A 1 107 ? -0.483 13.350 3.380 1.00 73.00 107 HIS A CA 1
ATOM 770 C C . HIS A 1 107 ? -0.978 12.301 2.370 1.00 73.00 107 HIS A C 1
ATOM 772 O O . HIS A 1 107 ? -1.036 11.119 2.701 1.00 73.00 107 HIS A O 1
ATOM 778 N N . TRP A 1 108 ? -1.249 12.699 1.122 1.00 74.12 108 TRP A N 1
ATOM 779 C CA . TRP A 1 108 ? -1.676 11.777 0.062 1.00 74.12 108 TRP A CA 1
ATOM 780 C C . TRP A 1 108 ? -0.564 10.823 -0.389 1.00 74.12 108 TRP A C 1
ATOM 782 O O . TRP A 1 108 ? -0.815 9.632 -0.572 1.00 74.12 108 TRP A O 1
ATOM 792 N N . THR A 1 109 ? 0.667 11.320 -0.534 1.00 78.69 109 THR A N 1
ATOM 793 C CA . THR A 1 109 ? 1.836 10.505 -0.894 1.00 78.69 109 THR A CA 1
ATOM 794 C C . THR A 1 109 ? 2.179 9.523 0.226 1.00 78.69 109 THR A C 1
ATOM 796 O O . THR A 1 109 ? 2.415 8.349 -0.045 1.00 78.69 109 THR A O 1
ATOM 799 N N . THR A 1 110 ? 2.109 9.956 1.485 1.00 80.31 110 THR A N 1
ATOM 800 C CA . THR A 1 110 ? 2.333 9.117 2.670 1.00 80.31 110 THR A CA 1
ATOM 801 C C . THR A 1 110 ? 1.276 8.020 2.802 1.00 80.31 110 THR A C 1
ATOM 803 O O . THR A 1 110 ? 1.622 6.859 3.022 1.00 80.31 110 THR A O 1
ATOM 806 N N . ALA A 1 111 ? -0.006 8.350 2.600 1.00 79.69 111 ALA A N 1
ATOM 807 C CA . ALA A 1 111 ? -1.086 7.365 2.580 1.00 79.69 111 ALA A CA 1
ATOM 808 C C . ALA A 1 111 ? -0.901 6.351 1.438 1.00 79.69 111 ALA A C 1
ATOM 810 O O . ALA A 1 111 ? -0.969 5.140 1.654 1.00 79.69 111 ALA A O 1
ATOM 811 N N . ARG A 1 112 ? -0.568 6.824 0.229 1.00 80.56 112 ARG A N 1
ATOM 812 C CA . ARG A 1 112 ? -0.260 5.948 -0.908 1.00 80.56 112 ARG A CA 1
ATOM 813 C C . ARG A 1 112 ? 0.928 5.032 -0.613 1.00 80.56 112 ARG A C 1
ATOM 815 O O . ARG A 1 112 ? 0.827 3.831 -0.848 1.00 80.56 112 ARG A O 1
ATOM 822 N N . ALA A 1 113 ? 2.023 5.568 -0.078 1.00 83.25 113 ALA A N 1
ATOM 823 C CA . ALA A 1 113 ? 3.204 4.792 0.286 1.00 83.25 113 ALA A CA 1
ATOM 824 C C . ALA A 1 113 ? 2.862 3.706 1.314 1.00 83.25 113 ALA A C 1
ATOM 826 O O . ALA A 1 113 ? 3.218 2.545 1.119 1.00 83.25 113 ALA A O 1
ATOM 827 N N . ALA A 1 114 ? 2.106 4.053 2.361 1.00 85.62 114 ALA A N 1
ATOM 828 C CA . ALA A 1 114 ? 1.641 3.106 3.373 1.00 85.62 114 ALA A CA 1
ATOM 829 C C . ALA A 1 114 ? 0.799 1.967 2.775 1.00 85.62 114 ALA A C 1
ATOM 831 O O . ALA A 1 114 ? 0.995 0.805 3.135 1.00 85.62 114 ALA A O 1
ATOM 832 N N . ARG A 1 115 ? -0.086 2.278 1.817 1.00 80.62 115 ARG A N 1
ATOM 833 C CA . ARG A 1 115 ? -0.893 1.272 1.115 1.00 80.62 115 ARG A CA 1
ATOM 834 C C . ARG A 1 115 ? -0.040 0.352 0.246 1.00 80.62 115 ARG A C 1
ATOM 836 O O . ARG A 1 115 ? -0.229 -0.860 0.272 1.00 80.62 115 ARG A O 1
ATOM 843 N N . GLU A 1 116 ? 0.901 0.904 -0.508 1.00 82.88 116 GLU A N 1
ATOM 844 C CA . GLU A 1 116 ? 1.754 0.119 -1.406 1.00 82.88 116 GLU A CA 1
ATOM 845 C C . GLU A 1 116 ? 2.762 -0.756 -0.647 1.00 82.88 116 GLU A C 1
ATOM 847 O O . GLU A 1 116 ? 3.122 -1.834 -1.118 1.00 82.88 116 GLU A O 1
ATOM 852 N N . ILE A 1 117 ? 3.161 -0.363 0.568 1.00 85.25 117 ILE A N 1
ATOM 853 C CA . ILE A 1 117 ? 3.988 -1.198 1.453 1.00 85.25 117 ILE A CA 1
ATOM 854 C C . ILE A 1 117 ? 3.316 -2.526 1.793 1.00 85.25 117 ILE A C 1
ATOM 856 O O . ILE A 1 117 ? 4.015 -3.511 2.034 1.00 85.25 117 ILE A O 1
ATOM 860 N N . ALA A 1 118 ? 1.984 -2.610 1.732 1.00 83.00 118 ALA A N 1
ATOM 861 C CA . ALA A 1 118 ? 1.295 -3.882 1.895 1.00 83.00 118 ALA A CA 1
ATOM 862 C C . ALA A 1 118 ? 1.751 -4.938 0.868 1.00 83.00 118 ALA A C 1
ATOM 864 O O . ALA A 1 118 ? 1.772 -6.128 1.181 1.00 83.00 118 ALA A O 1
ATOM 865 N N . ALA A 1 119 ? 2.204 -4.521 -0.322 1.00 82.88 119 ALA A N 1
ATOM 866 C CA . ALA A 1 119 ? 2.740 -5.424 -1.341 1.00 82.88 119 ALA A CA 1
ATOM 867 C C . ALA A 1 119 ? 4.096 -6.050 -0.963 1.00 82.88 119 ALA A C 1
ATOM 869 O O . ALA A 1 119 ? 4.490 -7.048 -1.569 1.00 82.88 119 ALA A O 1
ATOM 870 N N . LEU A 1 120 ? 4.818 -5.495 0.019 1.00 84.56 120 LEU A N 1
ATOM 871 C CA . LEU A 1 120 ? 6.064 -6.079 0.532 1.00 84.56 120 LEU A CA 1
ATOM 872 C C . LEU A 1 120 ? 5.799 -7.255 1.485 1.00 84.56 120 LEU A C 1
ATOM 874 O O . LEU A 1 120 ? 6.686 -8.082 1.705 1.00 84.56 120 LEU A O 1
ATOM 878 N N . GLY A 1 121 ? 4.600 -7.340 2.071 1.00 85.94 121 GLY A N 1
ATOM 879 C CA . GLY A 1 121 ? 4.278 -8.352 3.075 1.00 85.94 121 GLY A CA 1
ATOM 880 C C . GLY A 1 121 ? 5.288 -8.353 4.239 1.00 85.94 121 GLY A C 1
ATOM 881 O O . GLY A 1 121 ? 5.779 -7.292 4.636 1.00 85.94 121 GLY A O 1
ATOM 882 N N . PRO A 1 122 ? 5.691 -9.524 4.770 1.00 88.12 122 PRO A N 1
ATOM 883 C CA . PRO A 1 122 ? 6.622 -9.610 5.902 1.00 88.12 122 PRO A CA 1
ATOM 884 C C . PRO A 1 122 ? 7.986 -8.936 5.681 1.00 88.12 122 PRO A C 1
ATOM 886 O O . PRO A 1 122 ? 8.694 -8.653 6.647 1.00 88.12 122 PRO A O 1
ATOM 889 N N . ALA A 1 123 ? 8.375 -8.663 4.435 1.00 87.94 123 ALA A N 1
ATOM 890 C CA . ALA A 1 123 ? 9.617 -7.963 4.137 1.00 87.94 123 ALA A CA 1
ATOM 891 C C . ALA A 1 123 ? 9.592 -6.485 4.575 1.00 87.94 123 ALA A C 1
ATOM 893 O O . ALA A 1 123 ? 10.636 -5.906 4.872 1.00 87.94 123 ALA A O 1
ATOM 894 N N . GLY A 1 124 ? 8.400 -5.888 4.688 1.00 86.75 124 GLY A N 1
ATOM 895 C CA . GLY A 1 124 ? 8.201 -4.516 5.153 1.00 86.75 124 GLY A CA 1
ATOM 896 C C . GLY A 1 124 ? 8.265 -4.334 6.674 1.00 86.75 124 GLY A C 1
ATOM 897 O O . GLY A 1 124 ? 8.081 -3.216 7.149 1.00 86.75 124 GLY A O 1
ATOM 898 N N . ARG A 1 125 ? 8.542 -5.388 7.462 1.00 91.12 125 ARG A N 1
ATOM 899 C CA . ARG A 1 125 ? 8.633 -5.329 8.940 1.00 91.12 125 ARG A CA 1
ATOM 900 C C . ARG A 1 125 ? 9.443 -4.146 9.494 1.00 91.12 125 ARG A C 1
ATOM 902 O O . ARG A 1 125 ? 8.977 -3.541 10.464 1.00 91.12 125 ARG A O 1
ATOM 909 N N . PRO A 1 126 ? 10.595 -3.754 8.912 1.00 92.06 126 PRO A N 1
ATOM 910 C CA . PRO A 1 126 ? 11.357 -2.601 9.401 1.00 92.06 126 PRO A CA 1
ATOM 911 C C . PRO A 1 126 ? 10.606 -1.257 9.326 1.00 92.06 126 PRO A C 1
ATOM 913 O O . PRO A 1 126 ? 10.998 -0.303 9.992 1.00 92.06 126 PRO A O 1
ATOM 916 N N . LEU A 1 127 ? 9.525 -1.168 8.541 1.00 89.69 127 LEU A N 1
ATOM 917 C CA . LEU A 1 127 ? 8.721 0.047 8.360 1.00 89.69 127 LEU A CA 1
ATOM 918 C C . LEU A 1 127 ? 7.553 0.159 9.357 1.00 89.69 127 LEU A C 1
ATOM 920 O O . LEU A 1 127 ? 6.894 1.195 9.405 1.00 89.69 127 LEU A O 1
ATOM 924 N N . THR A 1 128 ? 7.309 -0.861 10.188 1.00 91.69 128 THR A N 1
ATOM 925 C CA . THR A 1 128 ? 6.182 -0.903 11.147 1.00 91.69 128 THR A CA 1
ATOM 926 C C . THR A 1 128 ? 6.137 0.299 12.091 1.00 91.69 128 THR A C 1
ATOM 928 O O . THR A 1 128 ? 5.066 0.860 12.303 1.00 91.69 128 THR A O 1
ATOM 931 N N . GLY A 1 129 ? 7.284 0.747 12.614 1.00 90.25 129 GLY A N 1
ATOM 932 C CA . GLY A 1 129 ? 7.350 1.929 13.482 1.00 90.25 129 GLY A CA 1
ATOM 933 C C . GLY A 1 129 ? 6.869 3.209 12.791 1.00 90.25 129 GLY A C 1
ATOM 934 O O . GLY A 1 129 ? 6.143 3.993 13.395 1.00 90.25 129 GLY A O 1
ATOM 935 N N . ARG A 1 130 ? 7.201 3.381 11.504 1.00 90.12 130 ARG A N 1
ATOM 936 C CA . ARG A 1 130 ? 6.738 4.523 10.701 1.00 90.12 130 ARG A CA 1
ATOM 937 C C . ARG A 1 130 ? 5.244 4.428 10.424 1.00 90.12 130 ARG A C 1
ATOM 939 O O . ARG A 1 130 ? 4.540 5.406 10.620 1.00 90.12 130 ARG A O 1
ATOM 946 N N . LEU A 1 131 ? 4.744 3.242 10.066 1.00 90.56 131 LEU A N 1
ATOM 947 C CA . LEU A 1 131 ? 3.308 3.023 9.863 1.00 90.56 131 LEU A CA 1
ATOM 948 C C . LEU A 1 131 ? 2.495 3.281 11.142 1.00 90.56 131 LEU A C 1
ATOM 950 O O . LEU A 1 131 ? 1.408 3.841 11.064 1.00 90.56 131 LEU A O 1
ATOM 954 N N . HIS A 1 132 ? 3.020 2.933 12.320 1.00 92.75 132 HIS A N 1
ATOM 955 C CA . HIS A 1 132 ? 2.359 3.252 13.587 1.00 92.75 132 HIS A CA 1
ATOM 956 C C . HIS A 1 132 ? 2.213 4.756 13.831 1.00 92.75 132 HIS A C 1
ATOM 958 O O . HIS A 1 132 ? 1.185 5.159 14.367 1.00 92.75 132 HIS A O 1
ATOM 964 N N . ALA A 1 133 ? 3.188 5.574 13.424 1.00 90.50 133 ALA A N 1
ATOM 965 C CA . ALA A 1 133 ? 3.110 7.029 13.568 1.00 90.50 133 ALA A CA 1
ATOM 966 C C . ALA A 1 133 ? 1.997 7.652 12.704 1.00 90.50 133 ALA A C 1
ATOM 968 O O . ALA A 1 133 ? 1.417 8.666 13.077 1.00 90.50 133 ALA A O 1
ATOM 969 N N . LEU A 1 134 ? 1.650 7.023 11.576 1.00 89.50 134 LEU A N 1
ATOM 970 C CA . LEU A 1 134 ? 0.590 7.502 10.680 1.00 89.50 134 LEU A CA 1
ATOM 971 C C . LEU A 1 134 ? -0.825 7.251 11.223 1.00 89.50 134 LEU A C 1
ATOM 973 O O . LEU A 1 134 ? -1.785 7.807 10.698 1.00 89.50 134 LEU A O 1
ATOM 977 N N . LEU A 1 135 ? -0.978 6.401 12.248 1.00 91.50 135 LEU A N 1
ATOM 978 C CA . LEU A 1 135 ? -2.286 6.110 12.849 1.00 91.50 135 LEU A CA 1
ATOM 979 C C . LEU A 1 135 ? -2.887 7.322 13.572 1.00 91.50 135 LEU A C 1
ATOM 981 O O . LEU A 1 135 ? -4.097 7.350 13.783 1.00 91.50 135 LEU A O 1
ATOM 985 N N . ASP A 1 136 ? -2.056 8.298 13.942 1.00 89.62 136 ASP A N 1
ATOM 986 C CA . ASP A 1 136 ? -2.485 9.503 14.654 1.00 89.62 136 ASP A CA 1
ATOM 987 C C . ASP A 1 136 ? -3.121 10.548 13.711 1.00 89.62 136 ASP A C 1
ATOM 989 O O . ASP A 1 136 ? -3.800 11.463 14.176 1.00 89.62 136 ASP A O 1
ATOM 993 N N . ASP A 1 137 ? -2.941 10.409 12.390 1.00 89.00 137 ASP A N 1
ATOM 994 C CA . ASP A 1 137 ? -3.589 11.243 11.374 1.00 89.00 137 ASP A CA 1
ATOM 995 C C . ASP A 1 137 ? -4.791 10.500 10.758 1.00 89.00 137 ASP A C 1
ATOM 997 O O . ASP A 1 137 ? -4.598 9.521 10.026 1.00 89.00 137 ASP A O 1
ATOM 1001 N N . PRO A 1 138 ? -6.037 10.970 10.968 1.00 87.31 138 PRO A N 1
ATOM 1002 C CA . PRO A 1 138 ? -7.233 10.322 10.435 1.00 87.31 138 PRO A CA 1
ATOM 1003 C C . PRO A 1 138 ? -7.221 10.122 8.912 1.00 87.31 138 PRO A C 1
ATOM 1005 O O . PRO A 1 138 ? -7.824 9.166 8.427 1.00 87.31 138 PRO A O 1
ATOM 1008 N N . ALA A 1 139 ? -6.548 10.982 8.140 1.00 86.94 139 ALA A N 1
ATOM 1009 C CA . ALA A 1 139 ? -6.482 10.846 6.681 1.00 86.94 139 ALA A CA 1
ATOM 1010 C C . ALA A 1 139 ? -5.509 9.743 6.227 1.00 86.94 139 ALA A C 1
ATOM 1012 O O . ALA A 1 139 ? -5.636 9.214 5.125 1.00 86.94 139 ALA A O 1
ATOM 1013 N N . GLN A 1 140 ? -4.532 9.388 7.063 1.00 89.19 140 GLN A N 1
ATOM 1014 C CA . GLN A 1 140 ? -3.491 8.404 6.744 1.00 89.19 140 GLN A CA 1
ATOM 1015 C C . GLN A 1 140 ? -3.730 7.061 7.441 1.00 89.19 140 GLN A C 1
ATOM 1017 O O . GLN A 1 140 ? -3.295 6.016 6.943 1.00 89.19 140 GLN A O 1
ATOM 1022 N N . ALA A 1 141 ? -4.452 7.083 8.564 1.00 92.06 141 ALA A N 1
ATOM 1023 C CA . ALA A 1 141 ? -4.704 5.935 9.417 1.00 92.06 141 ALA A CA 1
ATOM 1024 C C . ALA A 1 141 ? -5.222 4.700 8.660 1.00 92.06 141 ALA A C 1
ATOM 1026 O O . ALA A 1 141 ? -4.660 3.625 8.874 1.00 92.06 141 ALA A O 1
ATOM 1027 N N . PRO A 1 142 ? -6.197 4.781 7.729 1.00 91.56 142 PRO A N 1
ATOM 1028 C CA . PRO A 1 142 ? -6.672 3.574 7.056 1.00 91.56 142 PRO A CA 1
ATOM 1029 C C . PRO A 1 142 ? -5.613 2.893 6.184 1.00 91.56 142 PRO A C 1
ATOM 1031 O O . PRO A 1 142 ? -5.482 1.667 6.193 1.00 91.56 142 PRO A O 1
ATOM 1034 N N . SER A 1 143 ? -4.800 3.681 5.478 1.00 91.19 143 SER A N 1
ATOM 1035 C CA . SER A 1 143 ? -3.693 3.146 4.676 1.00 91.19 143 SER A CA 1
ATOM 1036 C C . SER A 1 143 ? -2.600 2.54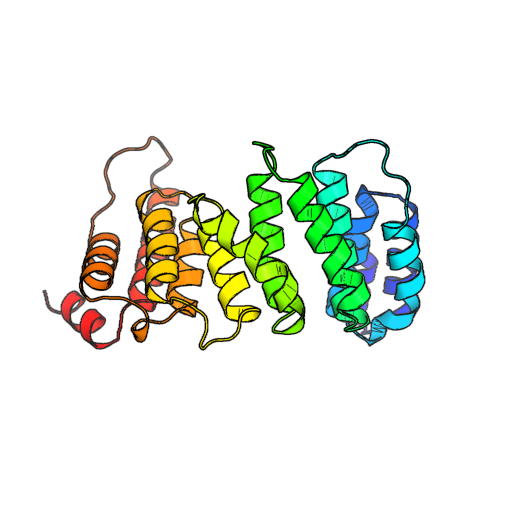3 5.560 1.00 91.19 143 SER A C 1
ATOM 1038 O O . SER A 1 143 ? -2.042 1.494 5.234 1.00 91.19 143 SER A O 1
ATOM 1040 N N . ALA A 1 144 ? -2.338 3.156 6.715 1.00 92.88 144 ALA A N 1
ATOM 1041 C CA . ALA A 1 144 ? -1.408 2.636 7.708 1.00 92.88 144 ALA A CA 1
ATOM 1042 C C . ALA A 1 144 ? -1.886 1.318 8.338 1.00 92.88 144 ALA A C 1
ATOM 1044 O O . ALA A 1 144 ? -1.084 0.401 8.504 1.00 92.88 144 ALA A O 1
ATOM 1045 N N . VAL A 1 145 ? -3.187 1.183 8.624 1.00 94.25 145 VAL A N 1
ATOM 1046 C CA . VAL A 1 145 ? -3.797 -0.069 9.101 1.00 94.25 145 VAL A CA 1
ATOM 1047 C C . VAL A 1 145 ? -3.590 -1.192 8.084 1.00 94.25 145 VAL A C 1
ATOM 1049 O O . VAL A 1 145 ? -3.117 -2.265 8.457 1.00 94.25 145 VAL A O 1
ATOM 1052 N N . LEU A 1 146 ? -3.886 -0.949 6.803 1.00 92.62 146 LEU A N 1
ATOM 1053 C CA . LEU A 1 146 ? -3.678 -1.939 5.738 1.00 92.62 146 LEU A CA 1
ATOM 1054 C C . LEU A 1 146 ? -2.201 -2.342 5.610 1.00 92.62 146 LEU A C 1
ATOM 1056 O O . LEU A 1 146 ? -1.895 -3.532 5.523 1.00 92.62 146 LEU A O 1
ATOM 1060 N N . GLY A 1 147 ? -1.289 -1.367 5.661 1.00 91.62 147 GLY A N 1
ATOM 1061 C CA . GLY A 1 147 ? 0.150 -1.623 5.672 1.00 91.62 147 GLY A CA 1
ATOM 1062 C C . GLY A 1 147 ? 0.573 -2.483 6.867 1.00 91.62 147 GLY A C 1
ATOM 1063 O O . GLY A 1 147 ? 1.244 -3.497 6.690 1.00 91.62 147 GLY A O 1
ATOM 1064 N N . LEU A 1 148 ? 0.137 -2.134 8.082 1.00 93.62 148 LEU A N 1
ATOM 1065 C CA . LEU A 1 148 ? 0.465 -2.867 9.309 1.00 93.62 148 LEU A CA 1
ATOM 1066 C C . LEU A 1 148 ? -0.053 -4.305 9.282 1.00 93.62 148 LEU A C 1
ATOM 1068 O O . LEU A 1 148 ? 0.691 -5.212 9.645 1.00 93.62 148 LEU A O 1
ATOM 1072 N N . LEU A 1 149 ? -1.281 -4.532 8.810 1.00 92.25 149 LEU A N 1
ATOM 1073 C CA . LEU A 1 149 ? -1.845 -5.880 8.679 1.00 92.25 149 LEU A CA 1
ATOM 1074 C C . LEU A 1 149 ? -1.050 -6.772 7.722 1.00 92.25 149 LEU A C 1
ATOM 1076 O O . LEU A 1 149 ? -1.009 -7.985 7.918 1.00 92.25 149 LEU A O 1
ATOM 1080 N N . ALA A 1 150 ? -0.427 -6.183 6.702 1.00 91.69 150 ALA A N 1
ATOM 1081 C CA . ALA A 1 150 ? 0.353 -6.915 5.716 1.00 91.69 150 ALA A CA 1
ATOM 1082 C C . ALA A 1 150 ? 1.799 -7.185 6.162 1.00 91.69 150 ALA A C 1
ATOM 1084 O O . ALA A 1 150 ? 2.347 -8.243 5.841 1.00 91.69 150 ALA A O 1
ATOM 1085 N N . VAL A 1 151 ? 2.431 -6.244 6.875 1.00 91.75 151 VAL A N 1
ATOM 1086 C CA . VAL A 1 151 ? 3.872 -6.321 7.172 1.00 91.75 151 VAL A CA 1
ATOM 1087 C C . VAL A 1 151 ? 4.201 -6.732 8.601 1.00 91.75 151 VAL A C 1
ATOM 1089 O O . VAL A 1 151 ? 5.248 -7.339 8.828 1.00 91.75 151 VAL A O 1
ATOM 1092 N N . ALA A 1 152 ? 3.356 -6.405 9.579 1.00 90.06 152 ALA A N 1
ATOM 1093 C CA . ALA A 1 152 ? 3.640 -6.702 10.978 1.00 90.06 152 ALA A CA 1
ATOM 1094 C C . ALA A 1 152 ? 3.399 -8.180 11.308 1.00 90.06 152 ALA A C 1
ATOM 1096 O O . ALA A 1 152 ? 2.718 -8.909 10.586 1.00 90.06 152 ALA A O 1
ATOM 1097 N N . ASP A 1 153 ? 3.960 -8.633 12.429 1.00 87.88 153 ASP A N 1
ATOM 1098 C CA . ASP A 1 153 ? 3.614 -9.946 12.956 1.00 87.88 153 ASP A CA 1
ATOM 1099 C C . ASP A 1 153 ? 2.154 -9.939 13.456 1.00 87.88 153 ASP A C 1
ATOM 1101 O O . ASP A 1 153 ? 1.792 -9.081 14.267 1.00 87.88 153 ASP A O 1
ATOM 1105 N N . PRO A 1 154 ? 1.288 -10.875 13.020 1.00 83.38 154 PRO A N 1
ATOM 1106 C CA . PRO A 1 154 ? -0.123 -10.857 13.401 1.00 83.38 154 PRO A CA 1
ATOM 1107 C C . PRO A 1 154 ? -0.374 -10.945 14.910 1.00 83.38 154 PRO A C 1
ATOM 1109 O O . PRO A 1 154 ? -1.451 -10.535 15.350 1.00 83.38 154 PRO A O 1
ATOM 1112 N N . GLY A 1 155 ? 0.573 -11.504 15.676 1.00 83.94 155 GLY A N 1
ATOM 1113 C CA . GLY A 1 155 ? 0.512 -11.616 17.134 1.00 83.94 155 GLY A CA 1
ATOM 1114 C C . GLY A 1 155 ? 0.950 -10.352 17.877 1.00 83.94 155 GLY A C 1
ATOM 1115 O O . GLY A 1 155 ? 0.584 -10.183 19.036 1.00 83.94 155 GLY A O 1
ATOM 1116 N N . SER A 1 156 ? 1.685 -9.445 17.225 1.00 86.56 156 SER A N 1
ATOM 1117 C CA . SER A 1 156 ? 2.106 -8.169 17.821 1.00 86.56 156 SER A CA 1
ATOM 1118 C C . SER A 1 156 ? 1.110 -7.029 17.595 1.00 86.56 156 SER A C 1
ATOM 1120 O O . SER A 1 156 ? 1.280 -5.949 18.154 1.00 86.56 156 SER A O 1
ATOM 1122 N N . LEU A 1 157 ? 0.105 -7.230 16.737 1.00 90.50 157 LEU A N 1
ATOM 1123 C CA . LEU A 1 157 ? -0.858 -6.193 16.377 1.00 90.50 157 LEU A CA 1
ATOM 1124 C C . LEU A 1 157 ? -1.986 -6.074 17.403 1.00 90.50 157 LEU A C 1
ATOM 1126 O O . LEU A 1 157 ? -2.789 -6.992 17.576 1.00 90.50 157 LEU A O 1
ATOM 1130 N N . ASP A 1 158 ? -2.117 -4.883 17.983 1.00 92.31 158 ASP A N 1
ATOM 1131 C CA . ASP A 1 158 ? -3.328 -4.473 18.690 1.00 92.31 158 ASP A CA 1
ATOM 1132 C C . ASP A 1 158 ? -4.437 -4.157 17.674 1.00 92.31 158 ASP A C 1
ATOM 1134 O O . ASP A 1 158 ? -4.590 -3.032 17.192 1.00 92.31 158 ASP A O 1
ATOM 1138 N N . ARG A 1 159 ? -5.197 -5.193 17.310 1.00 91.12 159 ARG A N 1
ATOM 1139 C CA . ARG A 1 159 ? -6.277 -5.098 16.322 1.00 91.12 159 ARG A CA 1
ATOM 1140 C C . ARG A 1 159 ? -7.399 -4.143 16.740 1.00 91.12 159 ARG A C 1
ATOM 1142 O O . ARG A 1 159 ? -7.980 -3.512 15.861 1.00 91.12 159 ARG A O 1
ATOM 1149 N N . ALA A 1 160 ? -7.659 -3.995 18.039 1.00 90.00 160 ALA A N 1
ATOM 1150 C CA . ALA A 1 160 ? -8.686 -3.087 18.540 1.00 90.00 160 ALA A CA 1
ATOM 1151 C C . ALA A 1 160 ? -8.269 -1.622 18.345 1.00 90.00 160 ALA A C 1
ATOM 1153 O O . ALA A 1 160 ? -9.076 -0.804 17.902 1.00 90.00 160 ALA A O 1
ATOM 1154 N N . ARG A 1 161 ? -6.989 -1.299 18.584 1.00 93.62 161 ARG A N 1
ATOM 1155 C CA . ARG A 1 161 ? -6.439 0.036 18.290 1.00 93.62 161 ARG A CA 1
ATOM 1156 C C . ARG A 1 161 ? -6.457 0.353 16.793 1.00 93.62 161 ARG A C 1
ATOM 1158 O O . ARG A 1 161 ? -6.752 1.484 16.415 1.00 93.62 161 ARG A O 1
ATOM 1165 N N . LEU A 1 162 ? -6.155 -0.624 15.936 1.00 94.12 162 LEU A N 1
ATOM 1166 C CA . LEU A 1 162 ? -6.239 -0.438 14.482 1.00 94.12 162 LEU A CA 1
ATOM 1167 C C . LEU A 1 162 ? -7.683 -0.194 14.020 1.00 94.12 162 LEU A C 1
ATOM 1169 O O . LEU A 1 162 ? -7.914 0.679 13.184 1.00 94.12 162 LEU A O 1
ATOM 1173 N N . ALA A 1 163 ? -8.646 -0.932 14.582 1.00 92.88 163 ALA A N 1
ATOM 1174 C CA . ALA A 1 163 ? -10.066 -0.719 14.320 1.00 92.88 163 ALA A CA 1
ATOM 1175 C C . ALA A 1 163 ? -10.515 0.679 14.762 1.00 92.88 163 ALA A C 1
ATOM 1177 O O . ALA A 1 163 ? -11.216 1.351 14.010 1.00 92.88 163 ALA A O 1
ATOM 1178 N N . GLU A 1 164 ? -10.049 1.149 15.923 1.00 93.88 164 GLU A N 1
ATOM 1179 C CA . GLU A 1 164 ? -10.350 2.493 16.421 1.00 93.88 164 GLU A CA 1
ATOM 1180 C C . GLU A 1 164 ? -9.841 3.584 15.474 1.00 93.88 164 GLU A C 1
ATOM 1182 O O . GLU A 1 164 ? -10.581 4.506 15.140 1.00 93.88 164 GLU A O 1
ATOM 1187 N N . ALA A 1 165 ? -8.605 3.460 14.983 1.00 93.56 165 ALA A N 1
ATOM 1188 C CA . ALA A 1 165 ? -8.023 4.432 14.059 1.00 93.56 165 ALA A CA 1
ATOM 1189 C C . ALA A 1 165 ? -8.784 4.486 12.717 1.00 93.56 165 ALA A C 1
ATOM 1191 O O . ALA A 1 165 ? -9.060 5.568 12.192 1.00 93.56 165 ALA A O 1
ATOM 1192 N N . ALA A 1 166 ? -9.182 3.327 12.179 1.00 92.50 166 ALA A N 1
ATOM 1193 C CA . ALA A 1 166 ? -9.996 3.261 10.966 1.00 92.50 166 ALA A CA 1
ATOM 1194 C C . ALA A 1 166 ? -11.410 3.830 11.188 1.00 92.50 166 ALA A C 1
ATOM 1196 O O . ALA A 1 166 ? -11.916 4.580 10.353 1.00 92.50 166 ALA A O 1
ATOM 1197 N N . LEU A 1 167 ? -12.034 3.526 12.329 1.00 89.88 167 LEU A N 1
ATOM 1198 C CA . LEU A 1 167 ? -13.355 4.035 12.689 1.00 89.88 167 LEU A CA 1
ATOM 1199 C C . LEU A 1 167 ? -13.339 5.559 12.871 1.00 89.88 167 LEU A C 1
ATOM 1201 O O . LEU A 1 167 ? -14.194 6.248 12.321 1.00 89.88 167 LEU A O 1
ATOM 1205 N N . HIS A 1 168 ? -12.321 6.098 13.543 1.00 92.12 168 HIS A N 1
ATOM 1206 C CA . HIS A 1 168 ? -12.147 7.538 13.709 1.00 92.12 168 HIS A CA 1
ATOM 1207 C C . HIS A 1 168 ? -11.988 8.269 12.362 1.00 92.12 168 HIS A C 1
ATOM 1209 O O . HIS A 1 168 ? -12.566 9.340 12.154 1.00 92.12 168 HIS A O 1
ATOM 1215 N N . SER A 1 169 ? -11.269 7.672 11.404 1.00 89.69 169 SER A N 1
ATOM 1216 C CA . SER A 1 169 ? -11.189 8.186 10.029 1.00 89.69 169 SER A CA 1
ATOM 1217 C C . SER A 1 169 ? -12.558 8.224 9.334 1.00 89.69 169 SER A C 1
ATOM 1219 O O . SER A 1 169 ? -12.913 9.227 8.709 1.00 89.69 169 SER A O 1
ATOM 1221 N N . ALA A 1 170 ? -13.368 7.169 9.491 1.00 86.69 170 ALA A N 1
ATOM 1222 C CA . ALA A 1 170 ? -14.722 7.114 8.938 1.00 86.69 170 ALA A CA 1
ATOM 1223 C C . ALA A 1 170 ? -15.663 8.157 9.570 1.00 86.69 170 ALA A C 1
ATOM 1225 O O . ALA A 1 170 ? -16.441 8.796 8.857 1.00 86.69 170 ALA A O 1
ATOM 1226 N N . GLU A 1 171 ? -15.582 8.353 10.888 1.00 87.00 171 GLU A N 1
ATOM 1227 C CA . GLU A 1 171 ? -16.391 9.323 11.641 1.00 87.00 171 GLU A CA 1
ATOM 1228 C C . GLU A 1 171 ? -16.058 10.770 11.270 1.00 87.00 171 GLU A C 1
ATOM 1230 O O . GLU A 1 171 ? -16.955 11.593 11.087 1.00 87.00 171 GLU A O 1
ATOM 1235 N N . THR A 1 172 ? -14.769 11.073 11.106 1.00 85.94 172 THR A N 1
ATOM 1236 C CA . THR A 1 172 ? -14.282 12.401 10.693 1.00 85.94 172 THR A CA 1
ATOM 1237 C C . THR A 1 172 ? -14.372 12.634 9.184 1.00 85.94 172 THR A C 1
ATOM 1239 O O . THR A 1 172 ? -14.155 13.755 8.725 1.00 85.94 172 THR A O 1
ATOM 1242 N N . ARG A 1 173 ? -14.727 11.599 8.410 1.00 82.06 173 ARG A N 1
ATOM 1243 C CA . ARG A 1 173 ? -14.785 11.599 6.938 1.00 82.06 173 ARG A CA 1
ATOM 1244 C C . ARG A 1 173 ? -13.445 11.953 6.284 1.00 82.06 173 ARG A C 1
ATOM 1246 O O . ARG A 1 173 ? -13.433 12.497 5.182 1.00 82.06 173 ARG A O 1
ATOM 1253 N N . ALA A 1 174 ? -12.338 11.646 6.955 1.00 83.25 174 ALA A N 1
ATOM 1254 C CA . ALA A 1 174 ? -11.002 11.957 6.462 1.00 83.25 174 ALA A CA 1
ATOM 1255 C C . ALA A 1 174 ? -10.611 11.067 5.266 1.00 83.25 174 ALA A C 1
ATOM 1257 O O . ALA A 1 174 ? -10.155 11.582 4.249 1.00 83.25 174 ALA A O 1
ATOM 1258 N N . ASP A 1 175 ? -10.858 9.756 5.354 1.00 82.06 175 ASP A N 1
ATOM 1259 C CA . ASP A 1 175 ? -10.762 8.813 4.232 1.00 82.06 175 ASP A CA 1
ATOM 1260 C C . ASP A 1 175 ? -11.760 7.663 4.420 1.00 82.06 175 ASP A C 1
ATOM 1262 O O . ASP A 1 175 ? -11.478 6.606 4.983 1.00 82.06 175 ASP A O 1
ATOM 1266 N N . LEU A 1 176 ? -12.977 7.890 3.942 1.00 80.75 176 LEU A N 1
ATOM 1267 C CA . LEU A 1 176 ? -14.096 6.985 4.158 1.00 80.75 176 LEU A CA 1
ATOM 1268 C C . LEU A 1 176 ? -13.944 5.644 3.418 1.00 80.75 176 LEU A C 1
ATOM 1270 O O . LEU A 1 176 ? -14.284 4.590 3.959 1.00 80.75 176 LEU A O 1
ATOM 1274 N N . ASN A 1 177 ? -13.429 5.682 2.186 1.00 83.50 177 ASN A N 1
ATOM 1275 C CA . ASN A 1 177 ? -13.222 4.483 1.377 1.00 83.50 177 ASN A CA 1
ATOM 1276 C C . ASN A 1 177 ? -12.081 3.643 1.956 1.00 83.50 177 ASN A C 1
ATOM 1278 O O . ASN A 1 177 ? -12.249 2.438 2.154 1.00 83.50 177 ASN A O 1
ATOM 1282 N N . GLY A 1 178 ? -10.957 4.284 2.297 1.00 85.00 178 GLY A N 1
ATOM 1283 C CA . GLY A 1 178 ? -9.848 3.614 2.964 1.00 85.00 178 GLY A CA 1
ATOM 1284 C C . GLY A 1 178 ? -10.268 3.023 4.305 1.00 85.00 178 GLY A C 1
ATOM 1285 O O . GLY A 1 178 ? -9.927 1.877 4.592 1.00 85.00 178 GLY A O 1
ATOM 1286 N N . ALA A 1 179 ? -11.053 3.750 5.107 1.00 87.38 179 ALA A N 1
ATOM 1287 C CA . ALA A 1 179 ? -11.556 3.257 6.389 1.00 87.38 179 ALA A CA 1
ATOM 1288 C C . ALA A 1 179 ? -12.411 1.993 6.231 1.00 87.38 179 ALA A C 1
ATOM 1290 O O . ALA A 1 179 ? -12.221 1.027 6.970 1.00 87.38 179 ALA A O 1
ATOM 1291 N N . CYS A 1 180 ? -13.302 1.954 5.236 1.00 85.69 180 CYS A N 1
ATOM 1292 C CA . CYS A 1 180 ? -14.092 0.758 4.940 1.00 85.69 180 CYS A CA 1
ATOM 1293 C C . CYS A 1 180 ? -13.215 -0.430 4.524 1.00 85.69 180 CYS A C 1
ATOM 1295 O O . CYS A 1 180 ? -13.438 -1.550 4.987 1.00 85.69 180 CYS A O 1
ATOM 1297 N N . ASP A 1 181 ? -12.214 -0.199 3.671 1.00 89.12 181 ASP A N 1
ATOM 1298 C CA . ASP A 1 181 ? -11.275 -1.240 3.247 1.00 89.12 181 ASP A CA 1
ATOM 1299 C C . ASP A 1 181 ? -10.454 -1.777 4.430 1.00 89.12 181 ASP A C 1
ATOM 1301 O O . ASP A 1 181 ? -10.314 -2.993 4.580 1.00 89.12 181 ASP A O 1
ATOM 1305 N N . ALA A 1 182 ? -9.978 -0.893 5.310 1.00 90.12 182 ALA A N 1
ATOM 1306 C CA . ALA A 1 182 ? -9.242 -1.247 6.520 1.00 90.12 182 ALA A CA 1
ATOM 1307 C C . ALA A 1 182 ? -10.097 -2.056 7.509 1.00 90.12 182 ALA A C 1
ATOM 1309 O O . ALA A 1 182 ? -9.661 -3.105 7.985 1.00 90.12 182 ALA A O 1
ATOM 1310 N N . LEU A 1 183 ? -11.334 -1.623 7.778 1.00 89.38 183 LEU A N 1
ATOM 1311 C CA . LEU A 1 183 ? -12.270 -2.343 8.649 1.00 89.38 183 LEU A CA 1
ATOM 1312 C C . LEU A 1 183 ? -12.628 -3.722 8.079 1.00 89.38 183 LEU A C 1
ATOM 1314 O O . LEU A 1 183 ? -12.672 -4.708 8.816 1.00 89.38 183 LEU A O 1
ATOM 1318 N N . ARG A 1 184 ? -12.814 -3.824 6.757 1.00 88.00 184 ARG A N 1
ATOM 1319 C CA . ARG A 1 184 ? -13.049 -5.109 6.085 1.00 88.00 184 ARG A CA 1
ATOM 1320 C C . ARG A 1 184 ? -11.842 -6.043 6.204 1.00 88.00 184 ARG A C 1
ATOM 1322 O O . ARG A 1 184 ? -12.031 -7.236 6.426 1.00 88.00 184 ARG A O 1
ATOM 1329 N N . ALA A 1 185 ? -10.625 -5.512 6.082 1.00 89.94 185 ALA A N 1
ATOM 1330 C CA . ALA A 1 185 ? -9.390 -6.282 6.223 1.00 89.94 185 ALA A CA 1
ATOM 1331 C C . ALA A 1 185 ? -9.133 -6.747 7.668 1.00 89.94 185 ALA A C 1
ATOM 1333 O O . ALA A 1 185 ? -8.629 -7.850 7.876 1.00 89.94 185 ALA A O 1
ATOM 1334 N N . LEU A 1 186 ? -9.497 -5.935 8.667 1.00 89.00 186 LEU A N 1
ATOM 1335 C CA . LEU A 1 186 ? -9.449 -6.315 10.084 1.00 89.00 186 LEU A CA 1
ATOM 1336 C C . LEU A 1 186 ? -10.443 -7.437 10.408 1.00 89.00 186 LEU A C 1
ATOM 1338 O O . LEU A 1 186 ? -10.129 -8.340 11.187 1.00 89.00 186 LEU A O 1
ATOM 1342 N N . GLY A 1 187 ? -11.621 -7.382 9.783 1.00 85.25 187 GLY A N 1
ATOM 1343 C CA . GLY A 1 187 ? -12.720 -8.312 10.002 1.00 85.25 187 GLY A CA 1
ATOM 1344 C C . GLY A 1 187 ? -13.476 -8.043 11.305 1.00 85.25 187 GLY A C 1
ATOM 1345 O O . GLY A 1 187 ? -12.953 -7.484 12.266 1.00 85.25 187 GLY A O 1
ATOM 1346 N N . SER A 1 188 ? -14.730 -8.494 11.370 1.00 78.69 188 SER A N 1
ATOM 1347 C CA . SER A 1 188 ? -15.639 -8.205 12.490 1.00 78.69 188 SER A CA 1
ATOM 1348 C C . SER A 1 188 ? -15.158 -8.726 13.850 1.00 78.69 188 SER A C 1
ATOM 1350 O O . SER A 1 188 ? -15.544 -8.190 14.882 1.00 78.69 188 SER A O 1
ATOM 1352 N N . ALA A 1 189 ? -14.324 -9.768 13.872 1.00 81.75 189 ALA A N 1
ATOM 1353 C CA . ALA A 1 189 ? -13.789 -10.345 15.107 1.00 81.75 189 ALA A CA 1
ATOM 1354 C C . ALA A 1 189 ? -12.732 -9.456 15.791 1.00 81.75 189 ALA A C 1
ATOM 1356 O O . ALA A 1 189 ? -12.403 -9.690 16.949 1.00 81.75 189 ALA A O 1
ATOM 1357 N N . ALA A 1 190 ? -12.186 -8.468 15.075 1.00 82.81 190 ALA A N 1
ATOM 1358 C CA . ALA A 1 190 ? -11.206 -7.524 15.604 1.00 82.81 190 ALA A CA 1
ATOM 1359 C C . ALA A 1 190 ? -11.836 -6.364 16.393 1.00 82.81 190 ALA A C 1
ATOM 1361 O O . ALA A 1 190 ? -11.125 -5.690 17.136 1.00 82.81 190 ALA A O 1
ATOM 1362 N N . LEU A 1 191 ? -13.135 -6.116 16.203 1.00 86.56 191 LEU A N 1
ATOM 1363 C CA . LEU A 1 191 ? -13.844 -4.976 16.775 1.00 86.56 191 LEU A CA 1
ATOM 1364 C C . LEU A 1 191 ? -14.383 -5.313 18.168 1.00 86.56 191 LEU A C 1
ATOM 1366 O O . LEU A 1 191 ? -14.911 -6.407 18.395 1.00 86.56 191 LEU A O 1
ATOM 1370 N N . THR A 1 192 ? -14.305 -4.347 19.083 1.00 89.00 192 THR A N 1
ATOM 1371 C CA . THR A 1 192 ? -15.008 -4.427 20.371 1.00 89.00 192 THR A CA 1
ATOM 1372 C C . THR A 1 192 ? -16.518 -4.227 20.180 1.00 89.00 192 THR A C 1
ATOM 1374 O O . THR A 1 192 ? -16.940 -3.700 19.145 1.00 89.00 192 THR A O 1
ATOM 1377 N N . PRO A 1 193 ? -17.362 -4.618 21.154 1.00 86.69 193 PRO A N 1
ATOM 1378 C CA . PRO A 1 193 ? -18.802 -4.356 21.093 1.00 86.69 193 PRO A CA 1
ATOM 1379 C C . PRO A 1 193 ? -19.135 -2.877 20.848 1.00 86.69 193 PRO A C 1
ATOM 1381 O O . PRO A 1 193 ? -19.942 -2.562 19.983 1.00 86.69 193 PRO A O 1
ATOM 1384 N N . GLU A 1 194 ? -18.432 -1.960 21.513 1.00 88.12 194 GLU A N 1
ATOM 1385 C CA . GLU A 1 194 ? -18.640 -0.516 21.358 1.00 88.12 194 GLU A CA 1
ATOM 1386 C C . GLU A 1 194 ? -18.274 -0.024 19.948 1.00 88.12 194 GLU A C 1
ATOM 1388 O O . GLU A 1 194 ? -18.912 0.877 19.403 1.00 88.12 194 GLU A O 1
ATOM 1393 N N . GLN A 1 195 ? -17.246 -0.618 19.334 1.00 88.38 195 GLN A N 1
ATOM 1394 C CA . GLN A 1 195 ? -16.854 -0.311 17.958 1.00 88.38 195 GLN A CA 1
ATOM 1395 C C . GLN A 1 195 ? -17.864 -0.860 16.946 1.00 88.38 195 GLN A C 1
ATOM 1397 O O . GLN A 1 195 ? -18.115 -0.209 15.932 1.00 88.38 195 GLN A O 1
ATOM 1402 N N . HIS A 1 196 ? -18.477 -2.016 17.226 1.00 84.12 196 HIS A N 1
ATOM 1403 C CA . HIS A 1 196 ? -19.598 -2.533 16.433 1.00 84.12 196 HIS A CA 1
ATOM 1404 C C . HIS A 1 196 ? -20.804 -1.604 16.492 1.00 84.12 196 HIS A C 1
ATOM 1406 O O . HIS A 1 196 ? -21.351 -1.277 15.442 1.00 84.12 196 HIS A O 1
ATOM 1412 N N . ASP A 1 197 ? -21.172 -1.121 17.679 1.00 84.12 197 ASP A N 1
ATOM 1413 C CA . ASP A 1 197 ? -22.308 -0.207 17.848 1.00 84.12 197 ASP A CA 1
ATOM 1414 C C . ASP A 1 197 ? -22.088 1.111 17.093 1.00 84.12 197 ASP A C 1
ATOM 1416 O O . ASP A 1 197 ? -22.979 1.605 16.402 1.00 84.12 197 ASP A O 1
ATOM 1420 N N . ARG A 1 198 ? -20.871 1.663 17.155 1.00 85.69 198 ARG A N 1
ATOM 1421 C CA . ARG A 1 198 ? -20.495 2.859 16.384 1.00 85.69 198 ARG A CA 1
ATOM 1422 C C . ARG A 1 198 ? -20.525 2.605 14.881 1.00 85.69 198 ARG A C 1
ATOM 1424 O O . ARG A 1 198 ? -21.034 3.437 14.133 1.00 85.69 198 ARG A O 1
ATOM 1431 N N . LEU A 1 199 ? -20.022 1.458 14.428 1.00 82.88 199 LEU A N 1
ATOM 1432 C CA . LEU A 1 199 ? -20.063 1.081 13.016 1.00 82.88 199 LEU A CA 1
ATOM 1433 C C . LEU A 1 199 ? -21.507 0.915 12.514 1.00 82.88 199 LEU A C 1
ATOM 1435 O O . LEU A 1 199 ? -21.827 1.376 11.417 1.00 82.88 199 LEU A O 1
ATOM 1439 N N . ALA A 1 200 ? -22.378 0.309 13.323 1.00 80.75 200 ALA A N 1
ATOM 1440 C CA . ALA A 1 200 ? -23.802 0.175 13.038 1.00 80.75 200 ALA A CA 1
ATOM 1441 C C . ALA A 1 200 ? -24.486 1.547 12.974 1.00 80.75 200 ALA A C 1
ATOM 1443 O O . ALA A 1 200 ? -25.142 1.852 11.982 1.00 80.75 200 ALA A O 1
ATOM 1444 N N . ALA A 1 201 ? -24.232 2.432 13.943 1.00 81.25 201 ALA A N 1
ATOM 1445 C CA . ALA A 1 201 ? -24.755 3.797 13.932 1.00 81.25 201 ALA A CA 1
ATOM 1446 C C . ALA A 1 201 ? -24.308 4.591 12.688 1.00 81.25 201 ALA A C 1
ATOM 1448 O O . ALA A 1 201 ? -25.091 5.351 12.115 1.00 81.25 201 ALA A O 1
ATOM 1449 N N . LEU A 1 202 ? -23.067 4.396 12.224 1.00 77.81 202 LEU A N 1
ATOM 1450 C CA . LEU A 1 202 ? -22.575 5.013 10.988 1.00 77.81 202 LEU A CA 1
ATOM 1451 C C . LEU A 1 202 ? -23.272 4.480 9.730 1.00 77.81 202 LEU A C 1
ATOM 1453 O O . LEU A 1 202 ? -23.365 5.236 8.760 1.00 77.81 202 LEU A O 1
ATOM 1457 N N . ALA A 1 203 ? -23.712 3.218 9.740 1.00 73.69 203 ALA A N 1
ATOM 1458 C CA . ALA A 1 203 ? -24.411 2.559 8.636 1.00 73.69 203 ALA A CA 1
ATOM 1459 C C . ALA A 1 203 ? -25.922 2.865 8.616 1.00 73.69 203 ALA A C 1
ATOM 1461 O O . ALA A 1 203 ? -26.509 2.991 7.538 1.00 73.69 203 ALA A O 1
ATOM 1462 N N . GLU A 1 204 ? -26.535 2.996 9.796 1.00 70.38 204 GLU A N 1
ATOM 1463 C CA . GLU A 1 204 ? -27.962 3.284 9.994 1.00 70.38 204 GLU A CA 1
ATOM 1464 C C . GLU A 1 204 ? -28.294 4.779 9.912 1.00 70.38 204 GLU A C 1
ATOM 1466 O O . GLU A 1 204 ? -29.409 5.142 9.539 1.00 70.38 204 GLU A O 1
ATOM 1471 N N . GLY A 1 205 ? -27.344 5.661 10.240 1.00 60.97 205 GLY A N 1
ATOM 1472 C CA . GLY A 1 205 ? -27.566 7.104 10.215 1.00 60.97 205 GLY A CA 1
ATOM 1473 C C . GLY A 1 205 ? -27.959 7.620 8.825 1.00 60.97 205 GLY A C 1
ATOM 1474 O O . GLY A 1 205 ? -27.181 7.523 7.877 1.00 60.97 205 GLY A O 1
ATOM 1475 N N . ASP A 1 206 ? -29.148 8.219 8.706 1.00 50.12 206 ASP A N 1
ATOM 1476 C CA . ASP A 1 206 ? -29.605 8.928 7.504 1.00 50.12 206 ASP A CA 1
ATOM 1477 C C . ASP A 1 206 ? -28.842 10.263 7.366 1.00 50.12 206 ASP A C 1
ATOM 1479 O O . ASP A 1 206 ? -29.063 11.216 8.117 1.00 50.12 206 ASP A O 1
ATOM 1483 N N . ARG A 1 207 ? -27.886 10.336 6.429 1.00 57.56 207 ARG A N 1
ATOM 1484 C CA . ARG A 1 207 ? -26.925 11.453 6.282 1.00 57.56 207 ARG A CA 1
ATOM 1485 C C . ARG A 1 207 ? -27.406 12.585 5.366 1.00 57.56 207 ARG A C 1
ATOM 1487 O O . ARG A 1 207 ? -26.599 13.305 4.780 1.00 57.56 207 ARG A O 1
ATOM 1494 N N . ARG A 1 208 ? -28.719 12.796 5.257 1.00 48.53 208 ARG A N 1
ATOM 1495 C CA . ARG A 1 208 ? -29.339 13.817 4.383 1.00 48.53 208 ARG A CA 1
ATOM 1496 C C . ARG A 1 208 ? -29.152 15.277 4.819 1.00 48.53 208 ARG A C 1
ATOM 1498 O O . ARG A 1 208 ? -29.787 16.158 4.247 1.00 48.53 208 ARG A O 1
ATOM 1505 N N . LEU A 1 209 ? -28.305 15.579 5.804 1.00 43.12 209 LEU A N 1
ATOM 1506 C CA . LEU A 1 209 ? -28.165 16.940 6.320 1.00 43.12 209 LEU A CA 1
ATOM 1507 C C . LEU A 1 209 ? -26.714 17.445 6.311 1.00 43.12 209 LEU A C 1
ATOM 1509 O O . LEU A 1 209 ? -25.856 16.983 7.056 1.00 43.12 209 LEU A O 1
ATOM 1513 N N . VAL A 1 210 ? -26.551 18.512 5.517 1.00 43.41 210 VAL A N 1
ATOM 1514 C CA . VAL A 1 210 ? -25.523 19.567 5.545 1.00 43.41 210 VAL A CA 1
ATOM 1515 C C . VAL A 1 210 ? -24.211 19.274 4.808 1.00 43.41 210 VAL A C 1
ATOM 1517 O O . VAL A 1 210 ? -23.196 18.987 5.427 1.00 43.41 210 VAL A O 1
ATOM 1520 N N . LEU A 1 211 ? -24.212 19.475 3.484 1.00 38.12 211 LEU A N 1
ATOM 1521 C CA . LEU A 1 211 ? -23.164 20.204 2.745 1.00 38.12 211 LEU A CA 1
ATOM 1522 C C . LEU A 1 211 ? -23.651 20.491 1.313 1.00 38.12 211 LEU A C 1
ATOM 1524 O O . LEU A 1 211 ? -24.232 19.630 0.663 1.00 38.12 211 LEU A O 1
ATOM 1528 N N . TYR A 1 212 ? -23.450 21.723 0.838 1.00 41.59 212 TYR A N 1
ATOM 1529 C CA . TYR A 1 212 ? -23.825 22.176 -0.506 1.00 41.59 212 TYR A CA 1
ATOM 1530 C C . TYR A 1 212 ? -22.985 21.448 -1.572 1.00 41.59 212 TYR A C 1
ATOM 1532 O O . TYR A 1 212 ? -21.903 21.900 -1.938 1.00 41.59 212 TYR A O 1
ATOM 1540 N N . GLY A 1 213 ? -23.484 20.322 -2.073 1.00 45.28 213 GLY A N 1
ATOM 1541 C CA . GLY A 1 213 ? -22.925 19.574 -3.197 1.00 45.28 213 GLY A CA 1
ATOM 1542 C C . GLY A 1 213 ? -24.048 18.812 -3.892 1.00 45.28 213 GLY A C 1
ATOM 1543 O O . GLY A 1 213 ? -24.924 18.275 -3.228 1.00 45.28 213 GLY A O 1
ATOM 1544 N N . SER A 1 214 ? -24.071 18.824 -5.225 1.00 44.06 214 SER A N 1
ATOM 1545 C CA . SER A 1 214 ? -25.182 18.326 -6.051 1.00 44.06 214 SER A CA 1
ATOM 1546 C C . SER A 1 214 ? -25.691 16.939 -5.620 1.00 44.06 214 SER A C 1
ATOM 1548 O O . SER A 1 214 ? -24.943 15.958 -5.699 1.00 44.06 214 SER A O 1
ATOM 1550 N N . ASP A 1 215 ? -26.973 16.876 -5.239 1.00 51.69 215 ASP A N 1
ATOM 1551 C CA . ASP A 1 215 ? -27.665 15.766 -4.555 1.00 51.69 215 ASP A CA 1
ATOM 1552 C C . ASP A 1 215 ? -27.379 14.355 -5.107 1.00 51.69 215 ASP A C 1
ATOM 1554 O O . ASP A 1 215 ? -27.336 13.382 -4.361 1.00 51.69 215 ASP A O 1
ATOM 1558 N N . HIS A 1 216 ? -27.125 14.199 -6.408 1.00 48.06 216 HIS A N 1
ATOM 1559 C CA . HIS A 1 216 ? -26.942 12.878 -7.021 1.00 48.06 216 HIS A CA 1
ATOM 1560 C C . HIS A 1 216 ? -25.570 12.224 -6.803 1.00 48.06 216 HIS A C 1
ATOM 1562 O O . HIS A 1 216 ? -25.465 11.002 -6.923 1.00 48.06 216 HIS A O 1
ATOM 1568 N N . ALA A 1 217 ? -24.511 12.990 -6.530 1.00 50.69 217 ALA A N 1
ATOM 1569 C CA . ALA A 1 217 ? -23.202 12.409 -6.208 1.00 50.69 217 ALA A CA 1
ATOM 1570 C C . ALA A 1 217 ? -23.174 11.912 -4.757 1.00 50.69 217 ALA A C 1
ATOM 1572 O O . ALA A 1 217 ? -22.776 10.777 -4.507 1.00 50.69 217 ALA A O 1
ATOM 1573 N N . MET A 1 218 ? -23.734 12.715 -3.846 1.00 54.22 218 MET A N 1
ATOM 1574 C CA . MET A 1 218 ? -23.870 12.388 -2.427 1.00 54.22 218 MET A CA 1
ATOM 1575 C C . MET A 1 218 ? -24.703 11.130 -2.181 1.00 54.22 218 MET A C 1
ATOM 1577 O O . MET A 1 218 ? -24.292 10.294 -1.388 1.00 54.22 218 MET A O 1
ATOM 1581 N N . ILE A 1 219 ? -25.837 10.960 -2.872 1.00 54.88 219 ILE A N 1
ATOM 1582 C CA . ILE A 1 219 ? -26.692 9.770 -2.701 1.00 54.88 219 ILE A CA 1
ATOM 1583 C C . ILE A 1 219 ? -25.939 8.490 -3.082 1.00 54.88 219 ILE A C 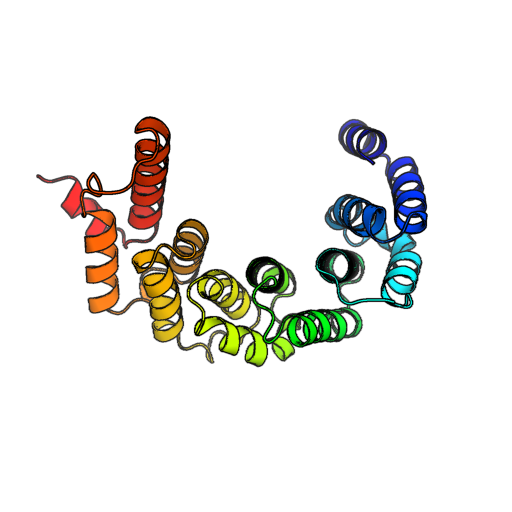1
ATOM 1585 O O . ILE A 1 219 ? -26.016 7.490 -2.377 1.00 54.88 219 ILE A O 1
ATOM 1589 N N . ARG A 1 220 ? -25.168 8.522 -4.174 1.00 57.03 220 ARG A N 1
ATOM 1590 C CA . ARG A 1 220 ? -24.421 7.350 -4.644 1.00 57.03 220 ARG A CA 1
ATOM 1591 C C . ARG A 1 220 ? -23.250 7.014 -3.726 1.00 57.03 220 ARG A C 1
ATOM 1593 O O . ARG A 1 220 ? -23.012 5.841 -3.462 1.00 57.03 220 ARG A O 1
ATOM 1600 N N . GLU A 1 221 ? -22.532 8.029 -3.252 1.00 55.69 221 GLU A N 1
ATOM 1601 C CA . GLU A 1 221 ? -21.454 7.857 -2.274 1.00 55.69 221 GLU A CA 1
ATOM 1602 C C . GLU A 1 221 ? -21.994 7.331 -0.937 1.00 55.69 221 GLU A C 1
ATOM 1604 O O . GLU A 1 221 ? -21.378 6.455 -0.339 1.00 55.69 221 GLU A O 1
ATOM 1609 N N . ASP A 1 222 ? -23.172 7.789 -0.505 1.00 58.59 222 ASP A N 1
ATOM 1610 C CA . ASP A 1 222 ? -23.847 7.314 0.708 1.00 58.59 222 ASP A CA 1
ATOM 1611 C C . ASP A 1 222 ? -24.359 5.868 0.574 1.00 58.59 222 ASP A C 1
ATOM 1613 O O . ASP A 1 222 ? -24.203 5.059 1.486 1.00 58.59 222 ASP A O 1
ATOM 1617 N N . GLU A 1 223 ? -24.907 5.490 -0.583 1.00 61.94 223 GLU A N 1
ATOM 1618 C CA . GLU A 1 223 ? -25.318 4.107 -0.859 1.00 61.94 223 GLU A CA 1
ATOM 1619 C C . GLU A 1 223 ? -24.124 3.151 -0.960 1.00 61.94 223 GLU A C 1
ATOM 1621 O O . GLU A 1 223 ? -24.159 2.056 -0.391 1.00 61.94 223 GLU A O 1
ATOM 1626 N N . GLN A 1 224 ? -23.048 3.560 -1.642 1.00 60.09 224 GLN A N 1
ATOM 1627 C CA . GLN A 1 224 ? -21.803 2.787 -1.718 1.00 60.09 224 GLN A CA 1
ATOM 1628 C C . GLN A 1 224 ? -21.164 2.634 -0.339 1.00 60.09 224 GLN A C 1
ATOM 1630 O O . GLN A 1 224 ? -20.698 1.546 0.006 1.00 60.09 224 GLN A O 1
ATOM 1635 N N . LEU A 1 225 ? -21.213 3.690 0.474 1.00 60.84 225 LEU A N 1
ATOM 1636 C CA . LEU A 1 225 ? -20.787 3.651 1.861 1.00 60.84 225 LEU A CA 1
ATOM 1637 C C . LEU A 1 225 ? -21.626 2.669 2.676 1.00 60.84 225 LEU A C 1
ATOM 1639 O O . LEU A 1 225 ? -21.068 1.817 3.360 1.00 60.84 225 LEU A O 1
ATOM 1643 N N . ARG A 1 226 ? -22.957 2.749 2.598 1.00 64.88 226 ARG A N 1
ATOM 1644 C CA . ARG A 1 226 ? -23.853 1.848 3.334 1.00 64.88 226 ARG A CA 1
ATOM 1645 C C . ARG A 1 226 ? -23.597 0.396 2.947 1.00 64.88 226 ARG A C 1
ATOM 1647 O O . ARG A 1 226 ? -23.481 -0.455 3.827 1.00 64.88 226 ARG A O 1
ATOM 1654 N N . ALA A 1 227 ? -23.432 0.112 1.657 1.00 64.81 227 ALA A N 1
ATOM 1655 C CA . ALA A 1 227 ? -23.067 -1.218 1.180 1.00 64.81 227 ALA A CA 1
ATOM 1656 C C . ALA A 1 227 ? -21.703 -1.670 1.733 1.00 64.81 227 ALA A C 1
ATOM 1658 O O . ALA A 1 227 ? -21.566 -2.807 2.194 1.00 64.81 227 ALA A O 1
ATOM 1659 N N . ALA A 1 228 ? -20.708 -0.780 1.753 1.00 62.00 228 ALA A N 1
ATOM 1660 C CA . ALA A 1 228 ? -19.378 -1.073 2.275 1.00 62.00 228 ALA A CA 1
ATOM 1661 C C . ALA A 1 228 ? -19.383 -1.328 3.793 1.00 62.00 228 ALA A C 1
ATOM 1663 O O . ALA A 1 228 ? -18.818 -2.333 4.230 1.00 62.00 228 ALA A O 1
ATOM 1664 N N . LEU A 1 229 ? -20.073 -0.502 4.584 1.00 64.81 229 LEU A N 1
ATOM 1665 C CA . LEU A 1 229 ? -20.202 -0.663 6.037 1.00 64.81 229 LEU A CA 1
ATOM 1666 C C . LEU A 1 229 ? -21.010 -1.920 6.390 1.00 64.81 229 LEU A C 1
ATOM 1668 O O . LEU A 1 229 ? -20.584 -2.716 7.225 1.00 64.81 229 LEU A O 1
ATOM 1672 N N . THR A 1 230 ? -22.106 -2.184 5.672 1.00 64.88 230 THR A N 1
ATOM 1673 C CA . THR A 1 230 ? -22.896 -3.419 5.837 1.00 64.88 230 THR A CA 1
ATOM 1674 C C . THR A 1 230 ? -22.059 -4.661 5.518 1.00 64.88 230 THR A C 1
ATOM 1676 O O . THR A 1 230 ? -22.163 -5.680 6.204 1.00 64.88 230 THR A O 1
ATOM 1679 N N . SER A 1 231 ? -21.166 -4.580 4.522 1.00 63.75 231 SER A N 1
ATOM 1680 C CA . SER A 1 231 ? -20.230 -5.665 4.188 1.00 63.75 231 SER A CA 1
ATOM 1681 C C . SER A 1 231 ? -19.156 -5.913 5.258 1.00 63.75 231 SER A C 1
ATOM 1683 O O . SER A 1 231 ? -18.600 -7.011 5.306 1.00 63.75 231 SER A O 1
ATOM 1685 N N . ALA A 1 232 ? -18.877 -4.928 6.115 1.00 59.69 232 ALA A N 1
ATOM 1686 C CA . ALA A 1 232 ? -17.913 -5.034 7.209 1.00 59.69 232 ALA A CA 1
ATOM 1687 C C . ALA A 1 232 ? -18.548 -5.546 8.519 1.00 59.69 232 ALA A C 1
ATOM 1689 O O . ALA A 1 232 ? -17.851 -6.128 9.351 1.00 59.69 232 ALA A O 1
ATOM 1690 N N . LEU A 1 233 ? -19.868 -5.395 8.685 1.00 62.44 233 LEU A N 1
ATOM 1691 C CA . LEU A 1 233 ? -20.613 -5.923 9.832 1.00 62.44 233 LEU A CA 1
ATOM 1692 C C . LEU A 1 233 ? -20.732 -7.463 9.791 1.00 62.44 233 LEU A C 1
ATOM 1694 O O . LEU A 1 233 ? -20.842 -8.043 8.701 1.00 62.44 233 LEU A O 1
ATOM 1698 N N . PRO A 1 234 ? -20.740 -8.147 10.954 1.00 54.53 234 PRO A N 1
ATOM 1699 C CA . PRO A 1 234 ? -20.957 -9.591 11.038 1.00 54.53 234 PRO A CA 1
ATOM 1700 C C . PRO A 1 234 ? -22.366 -9.982 10.563 1.00 54.53 234 PRO A C 1
ATOM 1702 O O . PRO A 1 234 ? -23.319 -9.221 10.713 1.00 54.53 234 PRO A O 1
ATOM 1705 N N . ALA A 1 235 ? -22.517 -11.198 10.021 1.00 52.59 235 ALA A N 1
ATOM 1706 C CA . ALA A 1 235 ? -23.769 -11.674 9.412 1.00 52.59 235 ALA A CA 1
ATOM 1707 C C . ALA A 1 235 ? -25.000 -11.561 10.337 1.00 52.59 235 ALA A C 1
ATOM 1709 O O . ALA A 1 235 ? -26.081 -11.234 9.864 1.00 52.59 235 ALA A O 1
ATOM 1710 N N . ALA A 1 236 ? -24.823 -11.732 11.650 1.00 49.44 236 ALA A N 1
ATOM 1711 C CA . ALA A 1 236 ? -25.901 -11.632 12.636 1.00 49.44 236 ALA A CA 1
ATOM 1712 C C . ALA A 1 236 ? -26.498 -10.215 12.789 1.00 49.44 236 ALA A C 1
ATOM 1714 O O . ALA A 1 236 ? -27.639 -10.094 13.220 1.00 49.44 236 ALA A O 1
ATOM 1715 N N . ALA A 1 237 ? -25.763 -9.158 12.422 1.00 50.47 237 ALA A N 1
ATOM 1716 C CA . ALA A 1 237 ? -26.248 -7.772 12.447 1.00 50.47 237 ALA A CA 1
ATOM 1717 C C . ALA A 1 237 ? -26.874 -7.331 11.106 1.00 50.47 237 ALA A C 1
ATOM 1719 O O . ALA A 1 237 ? -27.500 -6.278 11.025 1.00 50.47 237 ALA A O 1
ATOM 1720 N N . ARG A 1 238 ? -26.716 -8.128 10.037 1.00 51.66 238 ARG A N 1
ATOM 1721 C CA . ARG A 1 238 ? -27.325 -7.846 8.724 1.00 51.66 238 ARG A CA 1
ATOM 1722 C C . ARG A 1 238 ? -28.810 -8.205 8.688 1.00 51.66 238 ARG A C 1
ATOM 1724 O O . ARG A 1 238 ? -29.571 -7.549 7.985 1.00 51.66 238 ARG A O 1
ATOM 1731 N N . ASP A 1 239 ? -29.219 -9.199 9.476 1.00 45.75 239 ASP A N 1
ATOM 1732 C CA . ASP A 1 239 ? -30.601 -9.694 9.511 1.00 45.75 239 ASP A CA 1
ATOM 1733 C C . ASP A 1 239 ? -31.553 -8.782 10.305 1.00 45.75 239 ASP A C 1
ATOM 1735 O O . ASP A 1 239 ? -32.759 -8.797 10.071 1.00 45.75 239 ASP A O 1
ATOM 1739 N N . THR A 1 240 ? -31.037 -7.928 11.194 1.00 47.78 240 THR A N 1
ATOM 1740 C CA . THR A 1 240 ? -31.852 -6.973 11.965 1.00 47.78 240 THR A CA 1
ATOM 1741 C C . THR A 1 240 ? -32.261 -5.733 11.164 1.00 47.78 240 THR A C 1
ATOM 1743 O O . THR A 1 240 ? -33.281 -5.130 11.477 1.00 47.78 240 THR A O 1
ATOM 1746 N N . ALA A 1 241 ? -31.538 -5.384 10.093 1.00 41.97 241 ALA A N 1
ATOM 1747 C CA . ALA A 1 241 ? -31.866 -4.245 9.225 1.00 41.97 241 ALA A CA 1
ATOM 1748 C C . ALA A 1 241 ? -32.892 -4.577 8.117 1.00 41.97 241 ALA A C 1
ATOM 1750 O O . ALA A 1 241 ? -33.404 -3.674 7.461 1.00 41.97 241 ALA A O 1
ATOM 1751 N N . GLY A 1 242 ? -33.199 -5.863 7.897 1.00 35.66 242 GLY A N 1
ATOM 1752 C CA . GLY A 1 242 ? -34.202 -6.330 6.927 1.00 35.66 242 GLY A CA 1
ATOM 1753 C C . GLY A 1 242 ? -35.573 -6.658 7.531 1.00 35.66 242 GLY A C 1
ATOM 1754 O O . GLY A 1 242 ? -36.465 -7.094 6.806 1.00 35.66 242 GLY A O 1
ATOM 1755 N N . ALA A 1 243 ? -35.735 -6.483 8.845 1.00 37.03 243 ALA A N 1
ATOM 1756 C CA . ALA A 1 243 ? -36.933 -6.849 9.595 1.00 37.03 243 ALA A CA 1
ATOM 1757 C C . ALA A 1 243 ? -37.518 -5.647 10.357 1.00 37.03 243 ALA A C 1
ATOM 1759 O O . ALA A 1 243 ? -37.688 -5.711 11.571 1.00 37.03 243 ALA A O 1
ATOM 1760 N N . CYS A 1 244 ? -37.824 -4.563 9.640 1.00 37.28 244 CYS A N 1
ATOM 1761 C CA . CYS A 1 244 ? -38.719 -3.487 10.078 1.00 37.28 244 CYS A CA 1
ATOM 1762 C C . CYS A 1 244 ? -39.535 -2.990 8.882 1.00 37.28 244 CYS A C 1
ATOM 1764 O O . CYS A 1 244 ? -38.913 -2.662 7.847 1.00 37.28 244 CYS A O 1
#

Secondary structure (DSSP, 8-state):
-HHHHHHHHHH---HHHHHHHHHHHTT-HHHHHHHHHHHHTTGGGGGGGHHHHHHHHTS--SS--HHHHHHHHHHHHHHHHHH--HHHHHHHHHHHHHHHTT-TT-HHHHHHHHHHHGGGGGGGGGGHHHHHHGGGSTTTHHHHHHHHHHHS-TTT--HHHHHHHHHHHHHHTSSHHHHHHHHHHH-GGGS-HHHHHHHHHHHHS---SS--S-HHHHHHHHHHHHHHHHHHS-HHHHSSTT--

Radius of gyration: 20.66 Å; chains: 1; bounding box: 60×34×50 Å

Sequence (244 aa):
MFVAQALHELTGETGPLFTAAEAALATGVRGFVEGANALADLGPAAARIAPALRAALGRTIDSDTSAEIDADLALALALWRITGEASEVVPVLASVFDRCEGQRWSHWTTARAAREIAALGPAGRPLTGRLHALLDDPAQAPSAVLGLLAVADPGSLDRARLAEAALHSAETRADLNGACDALRALGSAALTPEQHDRLAALAEGDRRLVLYGSDHAMIREDEQLRAALTSALPAAARDTAGAC

Foldseek 3Di:
DVVLLVCCVVPVDCVSLLVQLLVLLVVALRSLLVSLVSQLVVFQVNLVCLVSLVVNLPDDDPDLDPSNLSSLLSSLSSNCSRPVDLVVNLVSLVVSLVSLPPPPVCLVVLLVSLQSLLVNFQSNQVCLVSLVVQLVPLLNLLSSLSSCLRHPDPVPDLLQSSLVSLLVSCVVVNDLPSSLVSLQSSAPVSYDPVSLVSLVCSLPDDPPDDDPDPPVVVVVVNVVSNVSSLSSHDPVVNVVVVPD